Protein AF-A0A8T5U6Z5-F1 (afdb_monomer_lite)

Structure (mmCIF, N/CA/C/O backbone):
data_AF-A0A8T5U6Z5-F1
#
_entry.id   AF-A0A8T5U6Z5-F1
#
loop_
_atom_site.group_PDB
_atom_site.id
_atom_site.type_symbol
_atom_site.label_atom_id
_atom_site.label_alt_id
_atom_site.label_comp_id
_atom_site.label_asym_id
_atom_site.label_entity_id
_atom_site.label_seq_id
_atom_site.pdbx_PDB_ins_code
_atom_site.Cartn_x
_atom_site.Cartn_y
_atom_site.Cartn_z
_atom_site.occupancy
_atom_site.B_iso_or_equiv
_atom_site.auth_seq_id
_atom_site.auth_comp_id
_atom_site.auth_asym_id
_atom_site.auth_atom_id
_atom_site.pdbx_PDB_model_num
ATOM 1 N N . MET A 1 1 ? 4.665 0.078 24.572 1.00 61.31 1 MET A N 1
ATOM 2 C CA . MET A 1 1 ? 3.374 0.265 23.856 1.00 61.31 1 MET A CA 1
ATOM 3 C C . MET A 1 1 ? 3.256 1.626 23.152 1.00 61.31 1 MET A C 1
ATOM 5 O O . MET A 1 1 ? 2.544 1.719 22.162 1.00 61.31 1 MET A O 1
ATOM 9 N N . THR A 1 2 ? 3.955 2.675 23.600 1.00 76.38 2 THR A N 1
ATOM 10 C CA . THR A 1 2 ? 3.945 4.021 22.986 1.00 76.38 2 THR A CA 1
ATOM 11 C C . THR A 1 2 ? 4.601 4.078 21.600 1.00 76.38 2 THR A C 1
ATOM 13 O O . THR A 1 2 ? 4.063 4.733 20.715 1.00 76.38 2 THR A O 1
ATOM 16 N N . LEU A 1 3 ? 5.691 3.331 21.371 1.00 81.69 3 LEU A N 1
ATOM 17 C CA . LEU A 1 3 ? 6.389 3.276 20.073 1.00 81.69 3 LEU A CA 1
ATOM 18 C C . LEU A 1 3 ? 5.518 2.727 18.930 1.00 81.69 3 LEU A C 1
ATOM 20 O O . LEU A 1 3 ? 5.500 3.303 17.848 1.00 81.69 3 LEU A O 1
ATOM 24 N N . LEU A 1 4 ? 4.731 1.677 19.186 1.00 82.00 4 LEU A N 1
ATOM 25 C CA . LEU A 1 4 ? 3.832 1.072 18.191 1.00 82.00 4 LEU A CA 1
ATOM 26 C C . LEU A 1 4 ? 2.651 1.973 17.802 1.00 82.00 4 LEU A C 1
ATOM 28 O O . LEU A 1 4 ? 1.982 1.709 16.813 1.00 82.00 4 LEU A O 1
ATOM 32 N N . LYS A 1 5 ? 2.386 3.049 18.552 1.00 83.88 5 LYS A N 1
ATOM 33 C CA . LYS A 1 5 ? 1.370 4.044 18.178 1.00 83.88 5 LYS A CA 1
ATOM 34 C C . LYS A 1 5 ? 1.916 5.114 17.228 1.00 83.88 5 LYS A C 1
ATOM 36 O O . LYS A 1 5 ? 1.135 5.925 16.731 1.00 83.88 5 LYS A O 1
ATOM 41 N N . ASN A 1 6 ? 3.226 5.141 16.975 1.00 92.75 6 ASN A N 1
ATOM 42 C CA . ASN A 1 6 ? 3.813 6.056 16.007 1.00 92.75 6 ASN A CA 1
ATOM 43 C C . ASN A 1 6 ? 3.493 5.580 14.581 1.00 92.75 6 ASN A C 1
ATOM 45 O O . ASN A 1 6 ? 3.835 4.463 14.197 1.00 92.75 6 ASN A O 1
ATOM 49 N N . LYS A 1 7 ? 2.867 6.454 13.784 1.00 90.88 7 LYS A N 1
ATOM 50 C CA . LYS A 1 7 ? 2.494 6.164 12.394 1.00 90.88 7 LYS A CA 1
ATOM 51 C C . LYS A 1 7 ? 3.690 5.747 11.540 1.00 90.88 7 LYS A C 1
ATOM 53 O O . LYS A 1 7 ? 3.561 4.806 10.772 1.00 90.88 7 LYS A O 1
ATOM 58 N N . VAL A 1 8 ? 4.841 6.403 11.693 1.00 91.88 8 VAL A N 1
ATOM 59 C CA . VAL A 1 8 ? 6.041 6.107 10.889 1.00 91.88 8 VAL A CA 1
ATOM 60 C C . VAL A 1 8 ? 6.557 4.700 11.180 1.00 91.88 8 VAL A C 1
ATOM 62 O O . VAL A 1 8 ? 6.867 3.952 10.261 1.00 91.88 8 VAL A O 1
ATOM 65 N N . VAL A 1 9 ? 6.577 4.309 12.456 1.00 94.31 9 VAL A N 1
ATOM 66 C CA . VAL A 1 9 ? 6.995 2.961 12.866 1.00 94.31 9 VAL A CA 1
ATOM 67 C C . VAL A 1 9 ? 6.053 1.906 12.288 1.00 94.31 9 VAL A C 1
ATOM 69 O O . VAL A 1 9 ? 6.519 0.886 11.791 1.00 94.31 9 VAL A O 1
ATOM 72 N N . LEU A 1 10 ? 4.740 2.156 12.296 1.00 94.56 10 LEU A N 1
ATOM 73 C CA . LEU A 1 10 ? 3.773 1.238 11.688 1.00 94.56 10 LEU A CA 1
ATOM 74 C C . LEU A 1 10 ? 3.958 1.107 10.187 1.00 94.56 10 LEU A C 1
ATOM 76 O O . LEU A 1 10 ? 3.925 -0.010 9.691 1.00 94.56 10 LEU A O 1
ATOM 80 N N . ILE A 1 11 ? 4.189 2.219 9.491 1.00 94.12 11 ILE A N 1
ATOM 81 C CA . ILE A 1 11 ? 4.493 2.207 8.062 1.00 94.12 11 ILE A CA 1
ATOM 82 C C . ILE A 1 11 ? 5.707 1.299 7.816 1.00 94.12 11 ILE A C 1
ATOM 84 O O . ILE A 1 11 ? 5.596 0.340 7.061 1.00 94.12 11 ILE A O 1
ATOM 88 N N . ILE A 1 12 ? 6.821 1.509 8.528 1.00 95.12 12 ILE A N 1
ATOM 89 C CA . ILE A 1 12 ? 8.035 0.678 8.403 1.00 95.12 12 ILE A CA 1
ATOM 90 C C . ILE A 1 12 ? 7.735 -0.806 8.661 1.00 95.12 12 ILE A C 1
ATOM 92 O O . ILE A 1 12 ? 8.180 -1.664 7.905 1.00 95.12 12 ILE A O 1
ATOM 96 N N . ILE A 1 13 ? 6.953 -1.127 9.695 1.00 95.94 13 ILE A N 1
ATOM 97 C CA . ILE A 1 13 ? 6.554 -2.512 9.986 1.00 95.94 13 ILE A CA 1
ATOM 98 C C . ILE A 1 13 ? 5.726 -3.098 8.836 1.00 95.94 13 ILE A C 1
ATOM 100 O O . ILE A 1 13 ? 5.979 -4.225 8.423 1.00 95.94 13 ILE A O 1
ATOM 104 N N . GLN A 1 14 ? 4.761 -2.348 8.299 1.00 95.69 14 GLN A N 1
ATOM 105 C CA . GLN A 1 14 ? 3.946 -2.787 7.164 1.00 95.69 14 GLN A CA 1
ATOM 106 C C . GLN A 1 14 ? 4.811 -3.079 5.931 1.00 95.69 14 GLN A C 1
ATOM 108 O O . GLN A 1 14 ? 4.627 -4.117 5.301 1.00 95.69 14 GLN A O 1
ATOM 113 N N . PHE A 1 15 ? 5.794 -2.223 5.642 1.00 95.00 15 PHE A N 1
ATOM 114 C CA . PHE A 1 15 ? 6.785 -2.453 4.589 1.00 95.00 15 PHE A CA 1
ATOM 115 C C . PHE A 1 15 ? 7.585 -3.736 4.807 1.00 95.00 15 PHE A C 1
ATOM 117 O O . PHE A 1 15 ? 7.689 -4.546 3.895 1.00 95.00 15 PHE A O 1
ATOM 124 N N . LEU A 1 16 ? 8.111 -3.953 6.015 1.00 96.25 16 LEU A N 1
ATOM 125 C CA . LEU A 1 16 ? 8.900 -5.149 6.323 1.00 96.25 16 LEU A CA 1
ATOM 126 C C . LEU A 1 16 ? 8.087 -6.436 6.147 1.00 96.25 16 LEU A C 1
ATOM 128 O O . LEU A 1 16 ? 8.595 -7.406 5.590 1.00 96.25 16 LEU A O 1
ATOM 132 N N . ILE A 1 17 ? 6.823 -6.442 6.584 1.00 96.38 17 ILE A N 1
ATOM 133 C CA . ILE A 1 17 ? 5.919 -7.584 6.388 1.00 96.38 17 ILE A CA 1
ATOM 134 C C . ILE A 1 17 ? 5.658 -7.801 4.894 1.00 96.38 17 ILE A C 1
ATOM 136 O O . ILE A 1 17 ? 5.723 -8.937 4.434 1.00 96.38 17 ILE A O 1
ATOM 140 N N . LEU A 1 18 ? 5.405 -6.735 4.131 1.00 95.38 18 LEU A N 1
ATOM 141 C CA . LEU A 1 18 ? 5.195 -6.817 2.684 1.00 95.38 18 LEU A CA 1
ATOM 142 C C . LEU A 1 18 ? 6.408 -7.427 1.972 1.00 95.38 18 LEU A C 1
ATOM 144 O O . LEU A 1 18 ? 6.255 -8.383 1.216 1.00 95.38 18 LEU A O 1
ATOM 148 N N . SER A 1 19 ? 7.609 -6.919 2.259 1.00 95.31 19 SER A N 1
ATOM 149 C CA . SER A 1 19 ? 8.865 -7.434 1.706 1.00 95.31 19 SER A CA 1
ATOM 150 C C . SER A 1 19 ? 9.088 -8.900 2.068 1.00 95.31 19 SER A C 1
ATOM 152 O O . SER A 1 19 ? 9.470 -9.690 1.208 1.00 95.31 19 SER A O 1
ATOM 154 N N . LEU A 1 20 ? 8.817 -9.280 3.322 1.00 96.94 20 LEU A N 1
ATOM 155 C CA . LEU A 1 20 ? 8.951 -10.662 3.780 1.00 96.94 20 LEU A CA 1
ATOM 156 C C . LEU A 1 20 ? 7.982 -11.597 3.048 1.00 96.94 20 LEU A C 1
ATOM 158 O O . LEU A 1 20 ? 8.380 -12.694 2.672 1.00 96.94 20 LEU A O 1
ATOM 162 N N . MET A 1 21 ? 6.735 -11.171 2.834 1.00 95.88 21 MET A N 1
ATOM 163 C CA . MET A 1 21 ? 5.737 -11.964 2.112 1.00 95.88 21 MET A CA 1
ATOM 164 C C . MET A 1 21 ? 6.121 -12.128 0.639 1.00 95.88 21 MET A C 1
ATOM 166 O O . MET A 1 21 ? 6.152 -13.245 0.139 1.00 95.88 21 MET A O 1
ATOM 170 N N . ILE A 1 22 ? 6.480 -11.044 -0.050 1.00 94.69 22 ILE A N 1
ATOM 171 C CA . ILE A 1 22 ? 6.888 -11.111 -1.463 1.00 94.69 22 ILE A CA 1
ATOM 172 C C . ILE A 1 22 ? 8.094 -12.040 -1.634 1.00 94.69 22 ILE A C 1
ATOM 174 O O . ILE A 1 22 ? 8.077 -12.915 -2.497 1.00 94.69 22 ILE A O 1
ATOM 178 N N . TYR A 1 23 ? 9.098 -11.907 -0.763 1.00 95.31 23 TYR A N 1
ATOM 179 C CA . TYR A 1 23 ? 10.269 -12.781 -0.767 1.00 95.31 23 TYR A CA 1
ATOM 180 C C . TYR A 1 23 ? 9.912 -14.238 -0.436 1.00 95.31 23 TYR A C 1
ATOM 182 O O . TYR A 1 23 ? 10.310 -15.150 -1.151 1.00 95.31 23 TYR A O 1
ATOM 190 N N . GLY A 1 24 ? 9.136 -14.475 0.625 1.00 95.88 24 GLY A N 1
ATOM 191 C CA . GLY A 1 24 ? 8.820 -15.820 1.113 1.00 95.88 24 GLY A CA 1
ATOM 192 C C . GLY A 1 24 ? 7.972 -16.655 0.153 1.00 95.88 24 GLY A C 1
ATOM 193 O O . GLY A 1 24 ? 8.098 -17.876 0.136 1.00 95.88 24 GLY A O 1
ATOM 194 N N . PHE A 1 25 ? 7.142 -16.008 -0.664 1.00 95.06 25 PHE A N 1
ATOM 195 C CA . PHE A 1 25 ? 6.327 -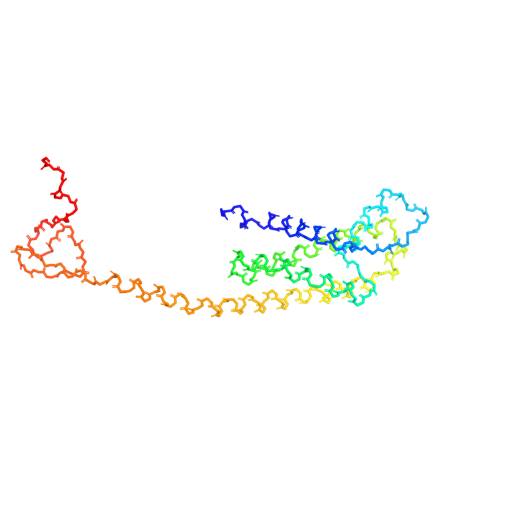16.666 -1.688 1.00 95.06 25 PHE A CA 1
ATOM 196 C C . PHE A 1 25 ? 6.956 -16.620 -3.087 1.00 95.06 25 PHE A C 1
ATOM 198 O O . PHE A 1 25 ? 6.327 -17.069 -4.041 1.00 95.06 25 PHE A O 1
ATOM 205 N N . ASN A 1 26 ? 8.189 -16.110 -3.217 1.00 92.81 26 ASN A N 1
ATOM 206 C CA . ASN A 1 26 ? 8.895 -15.941 -4.491 1.00 92.81 26 ASN A CA 1
ATOM 207 C C . ASN A 1 26 ? 8.063 -15.200 -5.548 1.00 92.81 26 ASN A C 1
ATOM 209 O O . ASN A 1 26 ? 8.103 -15.534 -6.732 1.00 92.81 26 ASN A O 1
ATOM 213 N N . HIS A 1 27 ? 7.292 -14.199 -5.126 1.00 91.69 27 HIS A N 1
ATOM 214 C CA . HIS A 1 27 ? 6.540 -13.385 -6.065 1.00 91.69 27 HIS A CA 1
ATOM 215 C C . HIS A 1 27 ? 7.496 -12.437 -6.789 1.00 91.69 27 HIS A C 1
ATOM 217 O O . HIS A 1 27 ? 8.197 -11.639 -6.162 1.00 91.69 27 HIS A O 1
ATOM 223 N N . SER A 1 28 ? 7.521 -12.524 -8.114 1.00 91.31 28 SER A N 1
ATOM 224 C CA . SER A 1 28 ? 8.311 -11.637 -8.955 1.00 91.31 28 SER A CA 1
ATOM 225 C C . SER A 1 28 ? 7.544 -11.304 -10.219 1.00 91.31 28 SER A C 1
ATOM 227 O O . SER A 1 28 ? 7.120 -12.207 -10.937 1.00 91.31 28 SER A O 1
ATOM 229 N N . TYR A 1 29 ? 7.443 -10.020 -10.512 1.00 90.38 29 TYR A N 1
ATOM 230 C CA . TYR A 1 29 ? 7.063 -9.516 -11.819 1.00 90.38 29 TYR A CA 1
ATOM 231 C C . TYR A 1 29 ? 8.336 -9.263 -12.639 1.00 90.38 29 TYR A C 1
ATOM 233 O O . TYR A 1 29 ? 9.405 -9.101 -12.057 1.00 90.38 29 TYR A O 1
ATOM 241 N N . GLN A 1 30 ? 8.273 -9.219 -13.967 1.00 91.25 30 GLN A N 1
ATOM 242 C CA . GLN A 1 30 ? 9.436 -8.900 -14.808 1.00 91.25 30 GLN A CA 1
ATOM 243 C C . GLN A 1 30 ? 9.090 -7.744 -15.746 1.00 91.25 30 GLN A C 1
ATOM 245 O O . GLN A 1 30 ? 8.223 -7.873 -16.608 1.00 91.25 30 GLN A O 1
ATOM 250 N N . ILE A 1 31 ? 9.769 -6.608 -15.584 1.00 90.88 31 ILE A N 1
ATOM 251 C CA . ILE A 1 31 ? 9.651 -5.472 -16.502 1.00 90.88 31 ILE A CA 1
ATOM 252 C C . ILE A 1 31 ? 10.656 -5.654 -17.635 1.00 90.88 31 ILE A C 1
ATOM 254 O O . ILE A 1 31 ? 11.838 -5.907 -17.411 1.00 90.88 31 ILE A O 1
ATOM 258 N N . THR A 1 32 ? 10.192 -5.470 -18.869 1.00 92.50 32 THR A N 1
ATOM 259 C CA . THR A 1 32 ? 11.090 -5.351 -20.021 1.00 92.50 32 THR A CA 1
ATOM 260 C C . THR A 1 32 ? 11.534 -3.896 -20.143 1.00 92.50 32 THR A C 1
ATOM 262 O O . THR A 1 32 ? 10.749 -3.043 -20.548 1.00 92.50 32 THR A O 1
ATOM 265 N N . PHE A 1 33 ? 12.773 -3.609 -19.744 1.00 92.69 33 PHE A N 1
ATOM 266 C CA . PHE A 1 33 ? 13.346 -2.261 -19.771 1.00 92.69 33 PHE A CA 1
ATOM 267 C C . PHE A 1 33 ? 13.905 -1.885 -21.144 1.00 92.69 33 PHE A C 1
ATOM 269 O O . PHE A 1 33 ? 14.309 -2.750 -21.928 1.00 92.69 33 PHE A O 1
ATOM 276 N N . SER A 1 34 ? 14.004 -0.581 -21.404 1.00 89.69 34 SER A N 1
ATOM 277 C CA . SER A 1 34 ? 14.764 -0.069 -22.542 1.00 89.69 34 SER A CA 1
ATOM 278 C C . SER A 1 34 ? 16.266 -0.348 -22.390 1.00 89.69 34 SER A C 1
ATOM 280 O O . SER A 1 34 ? 16.826 -0.321 -21.292 1.00 89.69 34 SER A O 1
ATOM 282 N N . ILE A 1 35 ? 16.952 -0.543 -23.523 1.00 88.31 35 ILE A N 1
ATOM 283 C CA . ILE A 1 35 ? 18.413 -0.744 -23.598 1.00 88.31 35 ILE A CA 1
ATOM 284 C C . ILE A 1 35 ? 19.171 0.467 -23.024 1.00 88.31 35 ILE A C 1
ATOM 286 O O . ILE A 1 35 ? 20.314 0.349 -22.590 1.00 88.31 35 ILE A O 1
ATOM 290 N N . THR A 1 36 ? 18.540 1.642 -23.013 1.00 92.06 36 THR A N 1
ATOM 291 C CA . THR A 1 36 ? 19.137 2.888 -22.521 1.00 92.06 36 THR A CA 1
ATOM 292 C C . THR A 1 36 ? 19.144 3.011 -20.999 1.00 92.06 36 THR A C 1
ATOM 294 O O . THR A 1 36 ? 19.854 3.867 -20.476 1.00 92.06 36 THR A O 1
ATOM 297 N N . THR A 1 37 ? 18.365 2.196 -20.285 1.00 92.50 37 THR A N 1
ATOM 298 C CA . THR A 1 37 ? 18.186 2.310 -18.832 1.00 92.50 37 THR A CA 1
ATOM 299 C C . THR A 1 37 ? 19.359 1.635 -18.101 1.00 92.50 37 THR A C 1
ATOM 301 O O . THR A 1 37 ? 19.567 0.436 -18.292 1.00 92.50 37 THR A O 1
ATOM 304 N N . PRO A 1 38 ? 20.132 2.343 -17.253 1.00 95.62 38 PRO A N 1
ATOM 305 C CA . PRO A 1 38 ? 21.217 1.762 -16.457 1.00 95.62 38 PRO A CA 1
ATOM 306 C C . PRO A 1 38 ? 20.765 0.595 -15.573 1.00 95.62 38 PRO A C 1
ATOM 308 O O . PRO A 1 38 ? 19.680 0.625 -14.989 1.00 95.62 38 PRO A O 1
ATOM 311 N N . ILE A 1 39 ? 21.631 -0.407 -15.412 1.00 94.81 39 ILE A N 1
ATOM 312 C CA . ILE A 1 39 ? 21.336 -1.651 -14.680 1.00 94.81 39 ILE A CA 1
ATOM 313 C C . ILE A 1 39 ? 20.930 -1.366 -13.228 1.00 94.81 39 ILE A C 1
ATOM 315 O O . ILE A 1 39 ? 20.004 -1.982 -12.704 1.00 94.81 39 ILE A O 1
ATOM 319 N N . GLU A 1 40 ? 21.574 -0.403 -12.575 1.00 94.56 40 GLU A N 1
ATOM 320 C CA . GLU A 1 40 ? 21.277 -0.029 -11.192 1.00 94.56 40 GLU A CA 1
ATOM 321 C C . GLU A 1 40 ? 19.842 0.492 -11.051 1.00 94.56 40 GLU A C 1
ATOM 323 O O . GLU A 1 40 ? 19.147 0.168 -10.087 1.00 94.56 40 GLU A O 1
ATOM 328 N N . GLN A 1 41 ? 19.377 1.266 -12.034 1.00 94.38 41 GLN A N 1
ATOM 329 C CA . GLN A 1 41 ? 18.013 1.787 -12.063 1.00 94.38 41 GLN A CA 1
ATOM 330 C C . GLN A 1 41 ? 17.007 0.675 -12.354 1.00 94.38 41 GLN A C 1
ATOM 332 O O . GLN A 1 41 ? 15.980 0.607 -11.679 1.00 94.38 41 GLN A O 1
ATOM 337 N N . GLN A 1 42 ? 17.326 -0.230 -13.285 1.00 94.62 42 GLN A N 1
ATOM 338 C CA . GLN A 1 42 ? 16.493 -1.400 -13.572 1.00 94.62 42 GLN A CA 1
ATOM 339 C C . GLN A 1 42 ? 16.269 -2.238 -12.310 1.00 94.62 42 GLN A C 1
ATOM 341 O O . GLN A 1 42 ? 15.131 -2.579 -12.005 1.00 94.62 42 GLN A O 1
ATOM 346 N N . ILE A 1 43 ? 17.317 -2.499 -11.520 1.00 93.94 43 ILE A N 1
ATOM 347 C CA . ILE A 1 43 ? 17.212 -3.259 -10.262 1.00 93.94 43 ILE A CA 1
ATOM 348 C C . ILE A 1 43 ? 16.261 -2.571 -9.276 1.00 93.94 43 ILE A C 1
ATOM 350 O O . ILE A 1 43 ? 15.401 -3.230 -8.691 1.00 93.94 43 ILE A O 1
ATOM 354 N N . ILE A 1 44 ? 16.386 -1.252 -9.092 1.00 93.88 44 ILE A N 1
ATOM 355 C CA . ILE A 1 44 ? 15.528 -0.494 -8.167 1.00 93.88 44 ILE A CA 1
ATOM 356 C C . ILE A 1 44 ? 14.071 -0.526 -8.634 1.00 93.88 44 ILE A C 1
ATOM 358 O O . ILE A 1 44 ? 13.174 -0.805 -7.836 1.00 93.88 44 ILE A O 1
ATOM 362 N N . ILE A 1 45 ? 13.826 -0.259 -9.918 1.00 94.25 45 ILE A N 1
ATOM 363 C CA . ILE A 1 45 ? 12.474 -0.245 -10.483 1.00 94.25 45 ILE A CA 1
ATOM 364 C C . ILE A 1 45 ? 11.864 -1.640 -10.411 1.00 94.25 45 ILE A C 1
ATOM 366 O O . ILE A 1 45 ? 10.719 -1.774 -9.998 1.00 94.25 45 ILE A O 1
ATOM 370 N N . GLN A 1 46 ? 12.632 -2.677 -10.736 1.00 94.69 46 GLN A N 1
ATOM 371 C CA . GLN A 1 46 ? 12.194 -4.064 -10.664 1.00 94.69 46 GLN A CA 1
ATOM 372 C C . GLN A 1 46 ? 11.853 -4.482 -9.230 1.00 94.69 46 GLN A C 1
ATOM 374 O O . GLN A 1 46 ? 10.853 -5.162 -8.995 1.00 94.69 46 GLN A O 1
ATOM 379 N N . TYR A 1 47 ? 12.648 -4.042 -8.254 1.00 93.56 47 TYR A N 1
ATOM 380 C CA . TYR A 1 47 ? 12.348 -4.270 -6.846 1.00 93.56 47 TYR A CA 1
ATOM 381 C C . TYR A 1 47 ? 11.034 -3.595 -6.446 1.00 93.56 47 TYR A C 1
ATOM 383 O O . TYR A 1 47 ? 10.185 -4.246 -5.847 1.00 93.56 47 TYR A O 1
ATOM 391 N N . LEU A 1 48 ? 10.835 -2.325 -6.819 1.00 93.88 48 LEU A N 1
ATOM 392 C CA . LEU A 1 48 ? 9.595 -1.580 -6.564 1.00 93.88 48 LEU A CA 1
ATOM 393 C C . LEU A 1 48 ? 8.381 -2.187 -7.285 1.00 93.88 48 LEU A C 1
ATOM 395 O O . LEU A 1 48 ? 7.291 -2.232 -6.717 1.00 93.88 48 LEU A O 1
ATOM 399 N N . ALA A 1 49 ? 8.573 -2.691 -8.501 1.00 93.50 49 ALA A N 1
ATOM 400 C CA . ALA A 1 49 ? 7.531 -3.296 -9.316 1.00 93.50 49 ALA A CA 1
ATOM 401 C C . ALA A 1 49 ? 6.901 -4.513 -8.639 1.00 93.50 49 ALA A C 1
ATOM 403 O O . ALA A 1 49 ? 5.682 -4.631 -8.636 1.00 93.50 49 ALA A O 1
ATOM 404 N N . ASN A 1 50 ? 7.699 -5.353 -7.974 1.00 92.94 50 ASN A N 1
ATOM 405 C CA . ASN A 1 50 ? 7.200 -6.534 -7.258 1.00 92.94 50 ASN A CA 1
ATOM 406 C C . ASN A 1 50 ? 6.224 -6.198 -6.114 1.00 92.94 50 ASN A C 1
ATOM 408 O O . ASN A 1 50 ? 5.508 -7.074 -5.638 1.00 92.94 50 ASN A O 1
ATOM 412 N N . TYR A 1 51 ? 6.194 -4.945 -5.647 1.00 92.06 51 TYR A N 1
ATOM 413 C CA . TYR A 1 51 ? 5.255 -4.485 -4.619 1.00 92.06 51 TYR A CA 1
ATOM 414 C C . TYR A 1 51 ? 3.921 -3.986 -5.177 1.00 92.06 51 TYR A C 1
ATOM 416 O O . TYR A 1 51 ? 2.962 -3.832 -4.414 1.00 92.06 51 TYR A O 1
ATOM 424 N N . VAL A 1 52 ? 3.881 -3.646 -6.467 1.00 91.44 52 VAL A N 1
ATOM 425 C CA . VAL A 1 52 ? 2.816 -2.822 -7.057 1.00 91.44 52 VAL A CA 1
ATOM 426 C C . VAL A 1 52 ? 2.173 -3.487 -8.271 1.00 91.44 52 VAL A C 1
ATOM 428 O O . VAL A 1 52 ? 0.959 -3.381 -8.441 1.00 91.44 52 VAL A O 1
ATOM 431 N N . ILE A 1 53 ? 2.962 -4.151 -9.111 1.00 90.44 53 ILE A N 1
ATOM 432 C CA . ILE A 1 53 ? 2.521 -4.700 -10.392 1.00 90.44 53 ILE A CA 1
ATOM 433 C C . ILE A 1 53 ? 2.182 -6.178 -10.249 1.00 90.44 53 ILE A C 1
ATOM 435 O O . ILE A 1 53 ? 2.865 -6.929 -9.562 1.00 90.44 53 ILE A O 1
ATOM 439 N N . PHE A 1 54 ? 1.135 -6.572 -10.959 1.00 89.81 54 PHE A N 1
ATOM 440 C CA . PHE A 1 54 ? 0.728 -7.942 -11.217 1.00 89.81 54 PHE A CA 1
ATOM 441 C C . PHE A 1 54 ? 0.104 -7.972 -12.618 1.00 89.81 54 PHE A C 1
ATOM 443 O O . PHE A 1 54 ? -0.581 -7.024 -13.016 1.00 89.81 54 PHE A O 1
ATOM 450 N N . ASP A 1 55 ? 0.372 -9.026 -13.376 1.00 82.81 55 ASP A N 1
ATOM 451 C CA . ASP A 1 55 ? -0.097 -9.248 -14.748 1.00 82.81 55 ASP A CA 1
ATOM 452 C C . ASP A 1 55 ? -1.182 -10.317 -14.851 1.00 82.81 55 ASP A C 1
ATOM 454 O O . ASP A 1 55 ? -1.977 -10.294 -15.792 1.00 82.81 55 ASP A O 1
ATOM 458 N N . ASP A 1 56 ? -1.256 -11.217 -13.876 1.00 88.38 56 ASP A N 1
ATOM 459 C CA . ASP A 1 56 ? -2.225 -12.298 -13.829 1.00 88.38 56 ASP A CA 1
ATOM 460 C C . ASP A 1 56 ? -3.195 -12.192 -12.638 1.00 88.38 56 ASP A C 1
ATOM 462 O O . ASP A 1 56 ? -3.071 -11.378 -11.714 1.00 88.38 56 ASP A O 1
ATOM 466 N N . ILE A 1 57 ? -4.238 -13.023 -12.697 1.00 89.31 57 ILE A N 1
ATOM 467 C CA . ILE A 1 57 ? -5.270 -13.095 -11.657 1.00 89.31 57 ILE A CA 1
ATOM 468 C C . ILE A 1 57 ? -4.660 -13.586 -10.339 1.00 89.31 57 ILE A C 1
ATOM 470 O O . ILE A 1 57 ? -5.040 -13.098 -9.273 1.00 89.31 57 ILE A O 1
ATOM 474 N N . ASP A 1 58 ? -3.702 -14.510 -10.405 1.00 91.06 58 ASP A N 1
ATOM 475 C CA . ASP A 1 58 ? -3.058 -15.089 -9.228 1.00 91.06 58 ASP A CA 1
ATOM 476 C C . ASP A 1 58 ? -2.216 -14.045 -8.485 1.00 91.06 58 ASP A C 1
ATOM 478 O O . ASP A 1 58 ? -2.354 -13.895 -7.269 1.00 91.06 58 ASP A O 1
ATOM 482 N N . GLY A 1 59 ? -1.428 -13.245 -9.203 1.00 91.44 59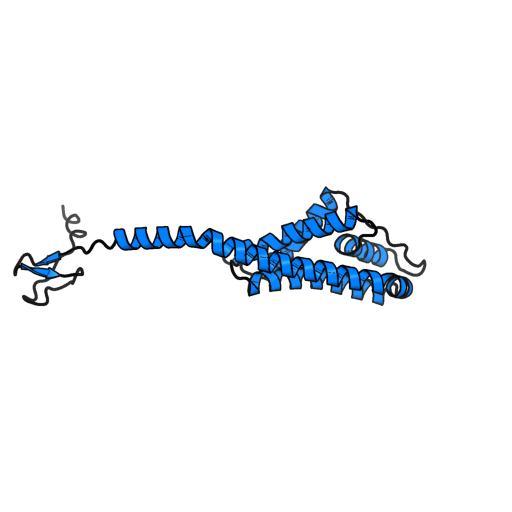 GLY A N 1
ATOM 483 C CA . GLY A 1 59 ? -0.681 -12.106 -8.681 1.00 91.44 59 GLY A CA 1
ATOM 484 C C . GLY A 1 59 ? -1.594 -11.031 -8.102 1.00 91.44 59 GLY A C 1
ATOM 485 O O . GLY A 1 59 ? -1.340 -10.541 -6.999 1.00 91.44 59 GLY A O 1
ATOM 486 N N . MET A 1 60 ? -2.709 -10.718 -8.772 1.00 90.12 60 MET A N 1
ATOM 487 C CA . MET A 1 60 ? -3.716 -9.789 -8.245 1.00 90.12 60 MET A CA 1
ATOM 488 C C . MET A 1 60 ? -4.288 -10.276 -6.907 1.00 90.12 60 MET A C 1
ATOM 490 O O . MET A 1 60 ? -4.368 -9.505 -5.945 1.00 90.12 60 MET A O 1
ATOM 494 N N . ILE A 1 61 ? -4.687 -11.550 -6.830 1.00 92.31 61 ILE A N 1
ATOM 495 C CA . ILE A 1 61 ? -5.218 -12.159 -5.604 1.00 92.31 61 ILE A CA 1
ATOM 496 C C . ILE A 1 61 ? -4.144 -12.160 -4.518 1.00 92.31 61 ILE A C 1
ATOM 498 O O . ILE A 1 61 ? -4.423 -11.770 -3.385 1.00 92.31 61 ILE A O 1
ATOM 502 N N . PHE A 1 62 ? -2.919 -12.554 -4.853 1.00 94.31 62 PHE A N 1
ATOM 503 C CA . PHE A 1 62 ? -1.802 -12.629 -3.920 1.00 94.31 62 PHE A CA 1
ATOM 504 C C . PHE A 1 62 ? -1.472 -11.265 -3.301 1.00 94.31 62 PHE A C 1
ATOM 506 O O . PHE A 1 62 ? -1.508 -11.114 -2.076 1.00 94.31 62 PHE A O 1
ATOM 513 N N . ILE A 1 63 ? -1.232 -10.247 -4.132 1.00 93.50 63 ILE A N 1
ATOM 514 C CA . ILE A 1 63 ? -0.954 -8.879 -3.678 1.00 93.50 63 ILE A CA 1
ATOM 515 C C . ILE A 1 63 ? -2.151 -8.319 -2.902 1.00 93.50 63 ILE A C 1
ATOM 517 O O . ILE A 1 63 ? -1.973 -7.732 -1.831 1.00 93.50 63 ILE A O 1
ATOM 521 N N . GLY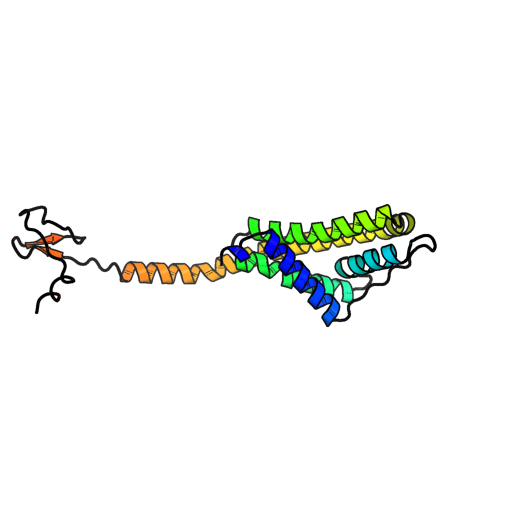 A 1 64 ? -3.377 -8.554 -3.378 1.00 92.69 64 GLY A N 1
ATOM 522 C CA . GLY A 1 64 ? -4.604 -8.163 -2.684 1.00 92.69 64 GLY A CA 1
ATOM 523 C C . GLY A 1 64 ? -4.711 -8.754 -1.276 1.00 92.69 64 GLY A C 1
ATOM 524 O O . GLY A 1 64 ? -4.967 -8.025 -0.315 1.00 92.69 64 GLY A O 1
ATOM 525 N N . LEU A 1 65 ? -4.460 -10.056 -1.126 1.00 94.25 65 LEU A N 1
ATOM 526 C CA . LEU A 1 65 ? -4.487 -10.749 0.165 1.00 94.25 65 LEU A CA 1
ATOM 527 C C . LEU A 1 65 ? -3.404 -10.239 1.113 1.00 94.25 65 LEU A C 1
ATOM 529 O O . LEU A 1 65 ? -3.692 -10.010 2.291 1.00 94.25 65 LEU A O 1
ATOM 533 N N . ILE A 1 66 ? -2.184 -10.003 0.623 1.00 95.50 66 ILE A N 1
ATOM 534 C CA . ILE A 1 66 ? -1.122 -9.429 1.456 1.00 95.50 66 ILE A CA 1
ATOM 535 C C . ILE A 1 66 ? -1.525 -8.041 1.953 1.00 95.50 66 ILE A C 1
ATOM 537 O O . ILE A 1 66 ? -1.409 -7.763 3.148 1.00 95.50 66 ILE A O 1
ATOM 541 N N . TRP A 1 67 ? -2.048 -7.180 1.077 1.00 94.50 67 TRP A N 1
ATOM 542 C CA . TRP A 1 67 ? -2.509 -5.853 1.480 1.00 94.50 67 TRP A CA 1
ATOM 543 C C . TRP A 1 67 ? -3.633 -5.915 2.508 1.00 94.50 67 TRP A C 1
ATOM 545 O O . TRP A 1 67 ? -3.616 -5.139 3.465 1.00 94.50 67 TRP A O 1
ATOM 555 N N . ILE A 1 68 ? -4.561 -6.867 2.383 1.00 93.00 68 ILE A N 1
ATOM 556 C CA . ILE A 1 68 ? -5.585 -7.113 3.403 1.00 93.00 68 ILE A CA 1
ATOM 557 C C . ILE A 1 68 ? -4.928 -7.472 4.738 1.00 93.00 68 ILE A C 1
ATOM 559 O O . ILE A 1 68 ? -5.228 -6.819 5.737 1.00 93.00 68 ILE A O 1
ATOM 563 N N . ILE A 1 69 ? -3.999 -8.432 4.769 1.00 94.56 69 ILE A N 1
ATOM 564 C CA . ILE A 1 69 ? -3.296 -8.858 5.993 1.00 94.56 69 ILE A CA 1
ATOM 565 C C . ILE A 1 69 ? -2.560 -7.681 6.643 1.00 94.56 69 ILE A C 1
ATOM 567 O O . ILE A 1 69 ? -2.702 -7.430 7.840 1.00 94.56 69 ILE A O 1
ATOM 571 N N . ILE A 1 70 ? -1.811 -6.915 5.854 1.00 95.19 70 ILE A N 1
ATOM 572 C CA . ILE A 1 70 ? -1.046 -5.752 6.319 1.00 95.19 70 ILE A CA 1
ATOM 573 C C . ILE A 1 70 ? -1.971 -4.645 6.832 1.00 95.19 70 ILE A C 1
ATOM 575 O O . ILE A 1 70 ? -1.640 -3.957 7.806 1.00 95.19 70 ILE A O 1
ATOM 579 N N . SER A 1 71 ? -3.145 -4.483 6.216 1.00 94.19 71 SER A N 1
ATOM 580 C CA . SER A 1 71 ? -4.134 -3.482 6.617 1.00 94.19 71 SER A CA 1
ATOM 581 C C . SER A 1 71 ? -4.732 -3.749 8.002 1.00 94.19 71 SER A C 1
ATOM 583 O O . SER A 1 71 ? -5.164 -2.806 8.672 1.00 94.19 71 SER A O 1
ATOM 585 N N . LEU A 1 72 ? -4.702 -5.003 8.475 1.00 93.94 72 LEU A N 1
ATOM 586 C CA . LEU A 1 72 ? -5.175 -5.384 9.811 1.00 93.94 72 LEU A CA 1
ATOM 587 C C . LEU A 1 72 ? -4.366 -4.715 10.919 1.00 93.94 72 LEU A C 1
ATOM 589 O O . LEU A 1 72 ? -4.899 -4.426 11.990 1.00 93.94 72 LEU A O 1
ATOM 593 N N . LEU A 1 73 ? -3.084 -4.449 10.677 1.00 94.44 73 LEU A N 1
ATOM 594 C CA . LEU A 1 73 ? -2.162 -4.023 11.721 1.00 94.44 73 LEU A CA 1
ATOM 595 C C . LEU A 1 73 ? -2.545 -2.643 12.308 1.00 94.44 73 LEU A C 1
ATOM 597 O O . LEU A 1 73 ? -2.770 -2.568 13.520 1.00 94.44 73 LEU A O 1
ATOM 601 N N . PRO A 1 74 ? -2.762 -1.568 11.520 1.00 93.50 74 PRO A N 1
ATOM 602 C CA . PRO A 1 74 ? -3.275 -0.304 12.060 1.00 93.50 74 PRO A CA 1
ATOM 603 C C . PRO A 1 74 ? -4.686 -0.398 12.646 1.00 93.50 74 PRO A C 1
ATOM 605 O O . PRO A 1 74 ? -4.990 0.318 13.602 1.00 93.50 74 PRO A O 1
ATOM 608 N N . ILE A 1 75 ? -5.538 -1.281 12.115 1.00 93.19 75 ILE A N 1
ATOM 609 C CA . ILE A 1 75 ? -6.901 -1.498 12.625 1.00 93.19 75 ILE A CA 1
ATOM 610 C C . ILE A 1 75 ? -6.848 -2.021 14.065 1.00 93.19 75 ILE A C 1
ATOM 612 O O . ILE A 1 75 ? -7.482 -1.452 14.958 1.00 93.19 75 ILE A O 1
ATOM 616 N N . LEU A 1 76 ? -6.041 -3.058 14.302 1.00 92.19 76 LEU A N 1
ATOM 617 C CA . LEU A 1 76 ? -5.874 -3.689 15.612 1.00 92.19 76 LEU A CA 1
ATOM 618 C C . LEU A 1 76 ? -5.130 -2.796 16.612 1.00 92.19 76 LEU A C 1
ATOM 620 O O . LEU A 1 76 ? -5.351 -2.907 17.813 1.00 92.19 76 LEU A O 1
ATOM 624 N N . ILE A 1 77 ? -4.249 -1.911 16.143 1.00 91.62 77 ILE A N 1
ATOM 625 C CA . ILE A 1 77 ? -3.436 -1.062 17.025 1.00 91.62 77 ILE A CA 1
ATOM 626 C C . ILE A 1 77 ? -4.176 0.211 17.438 1.00 91.62 77 ILE A C 1
ATOM 628 O O . ILE A 1 77 ? -4.089 0.625 18.599 1.00 91.62 77 ILE A O 1
ATOM 632 N N . PHE A 1 78 ? -4.894 0.856 16.515 1.00 89.44 78 PHE A N 1
ATOM 633 C CA . PHE A 1 78 ? -5.544 2.135 16.798 1.00 89.44 78 PHE A CA 1
ATOM 634 C C . PHE A 1 78 ? -6.965 2.005 17.337 1.00 89.44 78 PHE A C 1
ATOM 636 O O . PHE A 1 78 ? -7.382 2.897 18.076 1.00 89.44 78 PHE A O 1
ATOM 643 N N . PHE A 1 79 ? -7.707 0.950 16.972 1.00 85.19 79 PHE A N 1
ATOM 644 C CA . PHE A 1 79 ? -9.154 0.833 17.233 1.00 85.19 79 PHE A CA 1
ATOM 645 C C . PHE A 1 79 ? -9.961 2.082 16.813 1.00 85.19 79 PHE A C 1
ATOM 647 O O . PHE A 1 79 ? -11.035 2.362 17.343 1.00 85.19 79 PHE A O 1
ATOM 654 N N . ASP A 1 80 ? -9.439 2.846 15.855 1.00 88.25 80 ASP A N 1
ATOM 655 C CA . ASP A 1 80 ? -10.007 4.088 15.346 1.00 88.25 80 ASP A CA 1
ATOM 656 C C . ASP A 1 80 ? -10.035 3.997 13.823 1.00 88.25 80 ASP A C 1
ATOM 658 O O . ASP A 1 80 ? -8.987 3.882 13.183 1.00 88.25 80 ASP A O 1
ATOM 662 N N . ILE A 1 81 ? -11.246 4.051 13.260 1.00 90.94 81 ILE A N 1
ATOM 663 C CA . ILE A 1 81 ? -11.494 3.883 11.823 1.00 90.94 81 ILE A CA 1
ATOM 664 C C . ILE A 1 81 ? -10.647 4.876 11.022 1.00 90.94 81 ILE A C 1
ATOM 666 O O . ILE A 1 81 ? -9.968 4.481 10.077 1.00 90.94 81 ILE A O 1
ATOM 670 N N . LYS A 1 82 ? -10.650 6.156 11.425 1.00 91.94 82 LYS A N 1
ATOM 671 C CA . LYS A 1 82 ? -9.984 7.237 10.692 1.00 91.94 82 LYS A CA 1
ATOM 672 C C . LYS A 1 82 ? -8.478 7.063 10.686 1.00 91.94 82 LYS A C 1
ATOM 674 O O . LYS A 1 82 ? -7.843 7.220 9.647 1.00 91.94 82 LYS A O 1
ATOM 679 N N . LYS A 1 83 ? -7.900 6.723 11.838 1.00 92.31 83 LYS A N 1
ATOM 680 C CA . LYS A 1 83 ? -6.454 6.489 11.944 1.00 92.31 83 LYS A CA 1
ATOM 681 C C . LYS A 1 83 ? -6.031 5.247 11.168 1.00 92.31 83 LYS A C 1
ATOM 683 O O . LYS A 1 83 ? -5.023 5.310 10.474 1.00 92.31 83 LYS A O 1
ATOM 688 N N . ALA A 1 84 ? -6.803 4.164 11.250 1.00 92.94 84 ALA A N 1
ATOM 689 C CA . ALA A 1 84 ? -6.475 2.902 10.601 1.00 92.94 84 ALA A CA 1
ATOM 690 C C . ALA A 1 84 ? -6.457 3.017 9.072 1.00 92.94 84 ALA A C 1
ATOM 692 O O . ALA A 1 84 ? -5.413 2.766 8.467 1.00 92.94 84 ALA A O 1
ATOM 693 N N . TYR A 1 85 ? -7.557 3.465 8.446 1.00 93.31 85 TYR A N 1
ATOM 694 C CA . TYR A 1 85 ? -7.573 3.589 6.984 1.00 93.31 85 TYR A CA 1
ATOM 695 C C . TYR A 1 85 ? -6.571 4.647 6.509 1.00 93.31 85 TYR A C 1
ATOM 697 O O . TYR A 1 85 ? -5.930 4.438 5.489 1.00 93.31 85 TYR A O 1
ATOM 705 N N . SER A 1 86 ? -6.387 5.755 7.245 1.00 94.69 86 SER A N 1
ATOM 706 C CA . SER A 1 86 ? -5.407 6.787 6.878 1.00 94.69 86 SER A CA 1
ATOM 707 C C . SER A 1 86 ? -3.989 6.225 6.843 1.00 94.69 86 SER A C 1
ATOM 709 O O . SER A 1 86 ? -3.276 6.485 5.882 1.00 94.69 86 SER A O 1
ATOM 711 N N . THR A 1 87 ? -3.580 5.450 7.853 1.00 94.94 87 THR A N 1
ATOM 712 C CA . THR A 1 87 ? -2.252 4.823 7.868 1.00 94.94 87 THR A CA 1
ATOM 713 C C . THR A 1 87 ? -2.107 3.801 6.744 1.00 94.94 87 THR A C 1
ATOM 715 O O . THR A 1 87 ? -1.117 3.861 6.024 1.00 94.94 87 THR A O 1
ATOM 718 N N . ASN A 1 88 ? -3.104 2.933 6.533 1.00 95.75 88 ASN A N 1
ATOM 719 C CA . ASN A 1 88 ? -3.086 1.948 5.444 1.00 95.75 88 ASN A CA 1
ATOM 720 C C . ASN A 1 88 ? -2.951 2.613 4.069 1.00 95.75 88 ASN A C 1
ATOM 722 O O . ASN A 1 88 ? -2.111 2.220 3.264 1.00 95.75 88 ASN A O 1
ATOM 726 N N . LEU A 1 89 ? -3.744 3.656 3.830 1.00 95.19 89 LEU A N 1
ATOM 727 C CA . LEU A 1 89 ? -3.750 4.405 2.582 1.00 95.19 89 LEU A CA 1
ATOM 728 C C . LEU A 1 89 ? -2.424 5.149 2.362 1.00 95.19 89 LEU A C 1
ATOM 730 O O . LEU A 1 89 ? -1.917 5.172 1.246 1.00 95.19 89 LEU A O 1
ATOM 734 N N . SER A 1 90 ? -1.838 5.729 3.417 1.00 95.25 90 SER A N 1
ATOM 735 C CA . SER A 1 90 ? -0.524 6.375 3.333 1.00 95.25 90 SER A CA 1
ATOM 736 C C . SER A 1 90 ? 0.578 5.386 2.959 1.00 95.25 90 SER A C 1
ATOM 738 O O . SER A 1 90 ? 1.353 5.689 2.061 1.00 95.25 90 SER A O 1
ATOM 740 N N . THR A 1 91 ? 0.637 4.210 3.591 1.00 94.81 91 THR A N 1
ATOM 741 C CA . THR A 1 91 ? 1.620 3.167 3.244 1.00 94.81 91 THR A CA 1
ATOM 742 C C . THR A 1 91 ? 1.454 2.719 1.795 1.00 94.81 91 THR A C 1
ATOM 744 O O . THR A 1 91 ? 2.426 2.657 1.043 1.00 94.81 91 THR A O 1
ATOM 747 N N . PHE A 1 92 ? 0.208 2.468 1.391 1.00 95.75 92 PHE A N 1
ATOM 748 C CA . PHE A 1 92 ? -0.138 2.053 0.039 1.00 95.75 92 PHE A CA 1
ATOM 749 C C . PHE A 1 92 ? 0.271 3.085 -1.016 1.00 95.75 92 PHE A C 1
ATOM 751 O O . PHE A 1 92 ? 1.014 2.763 -1.946 1.00 95.75 92 PHE A O 1
ATOM 758 N N . PHE A 1 93 ? -0.156 4.341 -0.867 1.00 95.25 93 PHE A N 1
ATOM 759 C CA . PHE A 1 93 ? 0.170 5.377 -1.844 1.00 95.25 93 PHE A CA 1
ATOM 760 C C . PHE A 1 93 ? 1.637 5.766 -1.835 1.00 95.25 93 PHE A C 1
ATOM 762 O O . PHE A 1 93 ? 2.144 6.117 -2.891 1.00 95.25 93 PHE A O 1
ATOM 769 N N . PHE A 1 94 ? 2.329 5.683 -0.698 1.00 94.25 94 PHE A N 1
ATOM 770 C CA . PHE A 1 94 ? 3.764 5.943 -0.659 1.00 94.25 94 PHE A CA 1
ATOM 771 C C . PHE A 1 94 ? 4.506 4.990 -1.605 1.00 94.25 94 PHE A C 1
ATOM 773 O O . PHE A 1 94 ? 5.243 5.454 -2.468 1.00 94.25 94 PHE A O 1
ATOM 780 N N . LEU A 1 95 ? 4.249 3.679 -1.525 1.00 93.44 95 LEU A N 1
ATOM 781 C CA . LEU A 1 95 ? 4.855 2.689 -2.429 1.00 93.44 95 LEU A CA 1
ATOM 782 C C . LEU A 1 95 ? 4.581 2.981 -3.901 1.00 93.44 95 LEU A C 1
ATOM 784 O O . LEU A 1 95 ? 5.510 3.079 -4.701 1.00 93.44 95 LEU A O 1
ATOM 788 N N . ASN A 1 96 ? 3.300 3.146 -4.231 1.00 95.06 96 ASN A N 1
ATOM 789 C CA . ASN A 1 96 ? 2.861 3.381 -5.603 1.00 95.06 96 ASN A CA 1
ATOM 790 C C . ASN A 1 96 ? 3.456 4.685 -6.155 1.00 95.06 96 ASN A C 1
ATOM 792 O O . ASN A 1 96 ? 3.942 4.712 -7.279 1.00 95.06 96 ASN A O 1
ATOM 796 N N . PHE A 1 97 ? 3.483 5.751 -5.349 1.00 95.12 97 PHE A N 1
ATOM 797 C CA . PHE A 1 97 ? 4.055 7.039 -5.731 1.00 95.12 97 PHE A CA 1
ATOM 798 C C . PHE A 1 97 ? 5.538 6.923 -6.081 1.00 95.12 97 PHE A C 1
ATOM 800 O O . PHE A 1 97 ? 5.946 7.381 -7.147 1.00 95.12 97 PHE A O 1
ATOM 807 N N . PHE A 1 98 ? 6.343 6.294 -5.219 1.00 94.81 98 PHE A N 1
ATOM 808 C CA . PHE A 1 98 ? 7.774 6.141 -5.486 1.00 94.81 98 PHE A CA 1
ATOM 809 C C . PHE A 1 98 ? 8.031 5.290 -6.722 1.00 94.81 98 PHE A C 1
ATOM 811 O O . PHE A 1 98 ? 8.872 5.667 -7.534 1.00 94.81 98 PHE A O 1
ATOM 818 N N . PHE A 1 99 ? 7.281 4.201 -6.901 1.00 95.94 99 PHE A N 1
ATOM 819 C CA . PHE A 1 99 ? 7.367 3.384 -8.106 1.00 95.94 99 PHE A CA 1
ATOM 820 C C . PHE A 1 99 ? 7.050 4.197 -9.373 1.00 95.94 99 PHE A C 1
ATOM 822 O O . PHE A 1 99 ? 7.831 4.175 -10.321 1.00 95.94 99 PHE A O 1
ATOM 829 N N . TYR A 1 100 ? 5.970 4.982 -9.372 1.00 95.88 100 TYR A N 1
ATOM 830 C CA . TYR A 1 100 ? 5.563 5.789 -10.530 1.00 95.88 100 TYR A CA 1
ATOM 831 C C . TYR A 1 100 ? 6.560 6.876 -10.876 1.00 95.88 100 TYR A C 1
ATOM 833 O O . TYR A 1 100 ? 6.918 7.025 -12.041 1.00 95.88 100 TYR A O 1
ATOM 841 N N . VAL A 1 101 ? 7.041 7.609 -9.874 1.00 96.06 101 VAL A N 1
ATOM 842 C CA . VAL A 1 101 ? 8.038 8.658 -10.089 1.00 96.06 101 VAL A CA 1
ATOM 843 C C . VAL A 1 101 ? 9.342 8.062 -10.613 1.00 96.06 101 VAL A C 1
ATOM 845 O O . VAL A 1 101 ? 9.918 8.607 -11.552 1.00 96.06 101 VAL A O 1
ATOM 848 N N . PHE A 1 102 ? 9.798 6.935 -10.056 1.00 95.88 102 PHE A N 1
ATOM 849 C CA . PHE A 1 102 ? 11.016 6.280 -10.534 1.00 95.88 102 PHE A CA 1
ATOM 850 C C . PHE A 1 102 ? 10.866 5.746 -11.955 1.00 95.88 102 PHE A C 1
ATOM 852 O O . PHE A 1 102 ? 11.766 5.961 -12.762 1.00 95.88 102 PHE A O 1
ATOM 859 N N . LEU A 1 103 ? 9.757 5.081 -12.278 1.00 95.50 103 LEU A N 1
ATOM 860 C CA . LEU A 1 103 ? 9.548 4.553 -13.622 1.00 95.50 103 LEU A CA 1
ATOM 861 C C . LEU A 1 103 ? 9.443 5.691 -14.646 1.00 95.50 103 LEU A C 1
ATOM 863 O O . LEU A 1 103 ? 10.167 5.680 -15.632 1.00 95.50 103 LEU A O 1
ATOM 867 N N . PHE A 1 104 ? 8.641 6.722 -14.366 1.00 96.31 104 PHE A N 1
ATOM 868 C CA . PHE A 1 104 ? 8.487 7.881 -15.251 1.00 96.31 104 PHE A CA 1
ATOM 869 C C . PHE A 1 104 ? 9.810 8.604 -15.528 1.00 96.31 104 PHE A C 1
ATOM 871 O O . PHE A 1 104 ? 10.073 9.012 -16.657 1.00 96.31 104 PHE A O 1
ATOM 878 N N . ASN A 1 105 ? 10.642 8.782 -14.499 1.00 95.56 105 ASN A N 1
ATOM 879 C CA . ASN A 1 105 ? 11.879 9.546 -14.629 1.00 95.56 105 ASN A CA 1
ATOM 880 C C . ASN A 1 105 ? 12.997 8.777 -15.347 1.00 95.56 105 ASN A C 1
ATOM 882 O O . ASN A 1 105 ? 13.875 9.406 -15.931 1.00 95.56 105 ASN A O 1
ATOM 886 N N . ASN A 1 106 ? 13.002 7.444 -15.266 1.00 94.19 106 ASN A N 1
ATOM 887 C CA . ASN A 1 106 ? 14.115 6.628 -15.758 1.00 94.19 106 ASN A CA 1
ATOM 888 C C . ASN A 1 106 ? 13.775 5.830 -17.025 1.00 94.19 106 ASN A C 1
ATOM 890 O O . ASN A 1 106 ? 14.678 5.540 -17.800 1.00 94.19 106 ASN A O 1
ATOM 894 N N . ASP A 1 107 ? 12.502 5.501 -17.263 1.00 93.94 107 ASP A N 1
ATOM 895 C CA . ASP A 1 107 ? 12.060 4.774 -18.456 1.00 93.94 107 ASP A CA 1
ATOM 896 C C . ASP A 1 107 ? 10.654 5.233 -18.882 1.00 93.94 107 ASP A C 1
ATOM 898 O O . ASP A 1 107 ? 9.631 4.595 -18.611 1.00 93.94 107 ASP A O 1
ATOM 902 N N . LYS A 1 108 ? 10.600 6.417 -19.503 1.00 94.50 108 LYS A N 1
ATOM 903 C CA . LYS A 1 108 ? 9.342 7.086 -19.856 1.00 94.50 108 LYS A CA 1
ATOM 904 C C . LYS A 1 108 ? 8.507 6.287 -20.859 1.00 94.50 108 LYS A C 1
ATOM 906 O O . LYS A 1 108 ? 7.289 6.248 -20.722 1.00 94.50 108 LYS A O 1
ATOM 911 N N . ASP A 1 109 ? 9.144 5.641 -21.830 1.00 93.38 109 ASP A N 1
ATOM 912 C CA . ASP A 1 109 ? 8.432 4.864 -22.849 1.00 93.38 109 ASP A CA 1
ATOM 913 C C . ASP A 1 109 ? 7.714 3.667 -22.207 1.00 93.38 109 ASP A C 1
ATOM 915 O O . ASP A 1 109 ? 6.530 3.433 -22.462 1.00 93.38 109 ASP A O 1
ATOM 919 N N . VAL A 1 110 ? 8.393 2.959 -21.295 1.00 92.38 110 VAL A N 1
ATOM 920 C CA . VAL A 1 110 ? 7.786 1.883 -20.497 1.00 92.38 110 VAL A CA 1
ATOM 921 C C . VAL A 1 110 ? 6.685 2.436 -19.587 1.00 92.38 110 VAL A C 1
ATOM 923 O O . VAL A 1 110 ? 5.614 1.834 -19.480 1.00 92.38 110 VAL A O 1
ATOM 926 N N . PHE A 1 111 ? 6.899 3.596 -18.958 1.00 95.06 111 PHE A N 1
ATOM 927 C CA . PHE A 1 111 ? 5.872 4.244 -18.143 1.00 95.06 111 PHE A CA 1
ATOM 928 C C . PHE A 1 111 ? 4.600 4.527 -18.945 1.00 95.06 111 PHE A C 1
ATOM 930 O O . PHE A 1 111 ? 3.525 4.118 -18.518 1.00 95.06 111 PHE A O 1
ATOM 937 N N . ASP A 1 112 ? 4.704 5.183 -20.101 1.00 95.00 112 ASP A N 1
ATOM 938 C CA . ASP A 1 112 ? 3.549 5.611 -20.896 1.00 95.00 112 ASP A CA 1
ATOM 939 C C . ASP A 1 112 ? 2.715 4.409 -21.384 1.00 95.00 112 ASP A C 1
ATOM 941 O O . ASP A 1 112 ? 1.483 4.481 -21.416 1.00 95.00 112 ASP A O 1
ATOM 945 N N . ILE A 1 113 ? 3.363 3.275 -21.680 1.00 92.00 113 ILE A N 1
ATOM 946 C CA . ILE A 1 113 ? 2.693 2.018 -22.056 1.00 92.00 113 ILE A CA 1
ATOM 947 C C . ILE A 1 113 ? 1.916 1.419 -20.875 1.00 92.00 113 ILE A C 1
ATOM 949 O O . ILE A 1 113 ? 0.771 0.993 -21.035 1.00 92.00 113 ILE A O 1
ATOM 953 N N . HIS A 1 114 ? 2.522 1.370 -19.686 1.00 90.62 114 HIS A N 1
ATOM 954 C CA . HIS A 1 114 ? 1.939 0.676 -18.533 1.00 90.62 114 HIS A CA 1
ATOM 955 C C . HIS A 1 114 ? 1.052 1.562 -17.650 1.00 90.62 114 HIS A C 1
ATOM 957 O O . HIS A 1 114 ? 0.222 1.038 -16.903 1.00 90.62 114 HIS A O 1
ATOM 963 N N . PHE A 1 115 ? 1.187 2.888 -17.725 1.00 93.50 115 PHE A N 1
ATOM 964 C CA . PHE A 1 115 ? 0.537 3.831 -16.815 1.00 93.50 115 PHE A CA 1
ATOM 965 C C . PHE A 1 115 ? -0.984 3.653 -16.698 1.00 93.50 115 PHE A C 1
ATOM 967 O O . PHE A 1 115 ? -1.465 3.651 -15.562 1.00 93.50 115 PHE A O 1
ATOM 974 N N . PRO A 1 116 ? -1.758 3.442 -17.787 1.00 93.50 116 PRO A N 1
ATOM 975 C CA . PRO A 1 116 ? -3.201 3.234 -17.677 1.00 93.50 116 PRO A CA 1
ATOM 976 C C . PRO A 1 116 ? -3.564 2.032 -16.798 1.00 93.50 116 PRO A C 1
ATOM 978 O O . PRO A 1 116 ? -4.408 2.154 -15.914 1.00 93.50 116 PRO A O 1
ATOM 981 N N . THR A 1 117 ? -2.890 0.896 -16.988 1.00 90.94 117 THR A N 1
ATOM 982 C CA . THR A 1 117 ? -3.123 -0.322 -16.197 1.00 90.94 117 THR A CA 1
ATOM 983 C C . THR A 1 117 ? -2.672 -0.137 -14.750 1.00 90.94 117 THR A C 1
ATOM 985 O O . THR A 1 117 ? -3.368 -0.530 -13.812 1.00 90.94 117 THR A O 1
ATOM 988 N N . LEU A 1 118 ? -1.520 0.508 -14.556 1.00 91.44 118 LEU A N 1
ATOM 989 C CA . LEU A 1 118 ? -0.976 0.805 -13.235 1.00 91.44 118 LEU A CA 1
ATOM 990 C C . LEU A 1 118 ? -1.951 1.659 -12.417 1.00 91.44 118 LEU A C 1
ATOM 992 O O . LEU A 1 118 ? -2.351 1.266 -11.319 1.00 91.44 118 LEU A O 1
ATOM 996 N N . ILE A 1 119 ? -2.413 2.787 -12.968 1.00 94.19 119 ILE A N 1
ATOM 997 C CA . ILE A 1 119 ? -3.314 3.682 -12.239 1.00 94.19 119 ILE A CA 1
ATOM 998 C C . ILE A 1 119 ? -4.663 3.017 -11.946 1.00 94.19 119 ILE A C 1
ATOM 1000 O O . ILE A 1 119 ? -5.187 3.184 -10.842 1.00 94.19 119 ILE A O 1
ATOM 1004 N N . THR A 1 120 ? -5.209 2.211 -12.866 1.00 92.00 120 THR A N 1
ATOM 1005 C CA . THR A 1 120 ? -6.455 1.470 -12.611 1.00 92.00 120 THR A CA 1
ATOM 1006 C C . THR A 1 120 ? -6.290 0.455 -11.488 1.00 92.00 120 THR A C 1
ATOM 1008 O O . THR A 1 120 ? -7.137 0.397 -10.594 1.00 92.00 120 THR A O 1
ATOM 1011 N N . ASN A 1 121 ? -5.180 -0.286 -11.476 1.00 90.69 121 ASN A N 1
ATOM 1012 C CA . ASN A 1 121 ? -4.892 -1.275 -10.440 1.00 90.69 121 ASN A CA 1
ATOM 1013 C C . ASN A 1 121 ? -4.706 -0.604 -9.074 1.00 90.69 121 ASN A C 1
ATOM 1015 O O . ASN A 1 121 ? -5.280 -1.057 -8.082 1.00 90.69 121 ASN A O 1
ATOM 1019 N N . THR A 1 122 ? -3.994 0.527 -9.015 1.00 93.38 122 THR A N 1
ATOM 1020 C CA . THR A 1 122 ? -3.840 1.302 -7.775 1.00 93.38 122 THR A CA 1
ATOM 1021 C C . THR A 1 122 ? -5.168 1.805 -7.242 1.00 93.38 122 THR A C 1
ATOM 1023 O O . THR A 1 122 ? -5.409 1.725 -6.039 1.00 93.38 122 THR A O 1
ATOM 1026 N N . LEU A 1 123 ? -6.039 2.333 -8.105 1.00 94.12 123 LEU A N 1
ATOM 1027 C CA . LEU A 1 123 ? -7.345 2.834 -7.680 1.00 94.12 123 LEU A CA 1
ATOM 1028 C C . LEU A 1 123 ? -8.240 1.700 -7.172 1.00 94.12 123 LEU A C 1
ATOM 1030 O O . LEU A 1 123 ? -8.856 1.845 -6.115 1.00 94.12 123 LEU A O 1
ATOM 1034 N N . LEU A 1 124 ? -8.272 0.562 -7.872 1.00 92.31 124 LEU A N 1
ATOM 1035 C CA . LEU A 1 124 ? -9.053 -0.612 -7.477 1.00 92.31 124 LEU A CA 1
ATOM 1036 C C . LEU A 1 124 ? -8.584 -1.182 -6.130 1.00 92.31 124 LEU A C 1
ATOM 1038 O O . LEU A 1 124 ? -9.390 -1.414 -5.221 1.00 92.31 124 LEU A O 1
ATOM 1042 N N . LEU A 1 125 ? -7.275 -1.372 -5.973 1.00 92.06 125 LEU A N 1
ATOM 1043 C CA . LEU A 1 125 ? -6.684 -1.909 -4.751 1.00 92.06 125 LEU A CA 1
ATOM 1044 C C . LEU A 1 125 ? -6.792 -0.906 -3.593 1.00 92.06 125 LEU A C 1
ATOM 1046 O O . LEU A 1 125 ? -7.167 -1.281 -2.483 1.00 92.06 125 LEU A O 1
ATOM 1050 N N . GLY A 1 126 ? -6.571 0.384 -3.855 1.00 93.94 126 GLY A N 1
ATOM 1051 C CA . GLY A 1 126 ? -6.754 1.458 -2.880 1.00 93.94 126 GLY A CA 1
ATOM 1052 C C . GLY A 1 126 ? -8.195 1.542 -2.370 1.00 93.94 126 GLY A C 1
ATOM 1053 O O . GLY A 1 126 ? -8.419 1.623 -1.161 1.00 93.94 126 GLY A O 1
ATOM 1054 N N . PHE A 1 127 ? -9.182 1.440 -3.266 1.00 94.06 127 PHE A N 1
ATOM 1055 C CA . PHE A 1 127 ? -10.595 1.355 -2.889 1.00 94.06 127 PHE A CA 1
ATOM 1056 C C . PHE A 1 127 ? -10.874 0.120 -2.022 1.00 94.06 127 PHE A C 1
ATOM 1058 O O . PHE A 1 127 ? -11.506 0.230 -0.969 1.00 94.06 127 PHE A O 1
ATOM 1065 N N . THR A 1 128 ? -10.337 -1.037 -2.410 1.00 92.50 128 THR A N 1
ATOM 1066 C CA . THR A 1 128 ? -10.469 -2.293 -1.655 1.00 92.50 128 THR A CA 1
ATOM 1067 C C . THR A 1 128 ? -9.915 -2.155 -0.236 1.00 92.50 128 THR A C 1
ATOM 1069 O O . THR A 1 128 ? -10.595 -2.506 0.730 1.00 92.50 128 THR A O 1
ATOM 1072 N N . ILE A 1 129 ? -8.726 -1.564 -0.076 1.00 93.31 129 ILE A N 1
ATOM 1073 C CA . ILE A 1 129 ? -8.108 -1.311 1.234 1.00 93.31 129 ILE A CA 1
ATOM 1074 C C . ILE A 1 129 ? -9.000 -0.418 2.099 1.00 93.31 129 ILE A C 1
ATOM 1076 O O . ILE A 1 129 ? -9.137 -0.680 3.296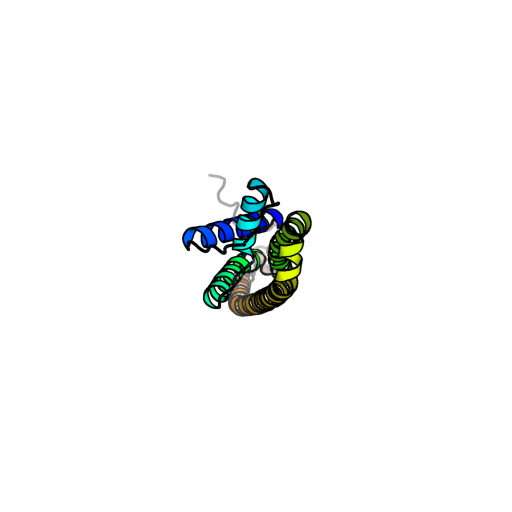 1.00 93.31 129 ILE A O 1
ATOM 1080 N N . VAL A 1 130 ? -9.626 0.618 1.531 1.00 93.94 130 VAL A N 1
ATOM 1081 C CA . VAL A 1 130 ? -10.553 1.490 2.271 1.00 93.94 130 VAL A CA 1
ATOM 1082 C C . VAL A 1 130 ? -11.776 0.708 2.738 1.00 93.94 130 VAL A C 1
ATOM 1084 O O . VAL A 1 130 ? -12.103 0.759 3.925 1.00 93.94 130 VAL A O 1
ATOM 1087 N N . VAL A 1 131 ? -12.425 -0.039 1.840 1.00 94.19 131 VAL A N 1
ATOM 1088 C CA . VAL A 1 131 ? -13.618 -0.841 2.161 1.00 94.19 131 VAL A CA 1
ATOM 1089 C C . VAL A 1 131 ? -13.312 -1.846 3.268 1.00 94.19 131 VAL A C 1
ATOM 1091 O O . VAL A 1 131 ? -14.032 -1.892 4.267 1.00 94.19 131 VAL A O 1
ATOM 1094 N N . VAL A 1 132 ? -12.211 -2.591 3.145 1.00 91.31 132 VAL A N 1
ATOM 1095 C CA . VAL A 1 132 ? -11.767 -3.558 4.158 1.00 91.31 132 VAL A CA 1
ATOM 1096 C C . VAL A 1 132 ? -11.428 -2.854 5.468 1.00 91.31 132 VAL A C 1
ATOM 1098 O O . VAL A 1 132 ? -11.907 -3.264 6.523 1.00 91.31 132 VAL A O 1
ATOM 1101 N N . SER A 1 133 ? -10.671 -1.754 5.425 1.00 92.06 133 SER A N 1
ATOM 1102 C CA . SER A 1 133 ? -10.265 -1.032 6.636 1.00 92.06 133 SER A CA 1
ATOM 1103 C C . SER A 1 133 ? -11.464 -0.502 7.416 1.00 92.06 133 SER A C 1
ATOM 1105 O O . SER A 1 133 ? -11.521 -0.640 8.640 1.00 92.06 133 SER A O 1
ATOM 1107 N N . VAL A 1 134 ? -12.438 0.092 6.725 1.00 92.56 134 VAL A N 1
ATOM 1108 C CA . VAL A 1 134 ? -13.656 0.627 7.344 1.00 92.56 134 VAL A CA 1
ATOM 1109 C C . VAL A 1 134 ? -14.553 -0.506 7.833 1.00 92.56 134 VAL A C 1
ATOM 1111 O O . VAL A 1 134 ? -14.932 -0.509 9.006 1.00 92.56 134 VAL A O 1
ATOM 1114 N N . GLY A 1 135 ? -14.853 -1.481 6.971 1.00 92.19 135 GLY A N 1
ATOM 1115 C CA . GLY A 1 135 ? -15.737 -2.602 7.286 1.00 92.19 135 GLY A CA 1
ATOM 1116 C C . GLY A 1 135 ? -15.244 -3.399 8.489 1.00 92.19 135 GLY A C 1
ATOM 1117 O O . GLY A 1 135 ? -15.987 -3.601 9.451 1.00 92.19 135 GLY A O 1
ATOM 1118 N N . LEU A 1 136 ? -13.962 -3.767 8.502 1.00 90.44 136 LEU A N 1
ATOM 1119 C CA . LEU A 1 136 ? -13.390 -4.557 9.586 1.00 90.44 136 LEU A CA 1
ATOM 1120 C C . LEU A 1 136 ? -13.304 -3.772 10.898 1.00 90.44 136 LEU A C 1
ATOM 1122 O O . LEU A 1 136 ? -13.586 -4.314 11.965 1.00 90.44 136 LEU A O 1
ATOM 1126 N N . SER A 1 137 ? -12.982 -2.477 10.834 1.00 89.38 137 SER A N 1
ATOM 1127 C CA . SER A 1 137 ? -12.975 -1.616 12.022 1.00 89.38 137 SER A CA 1
ATOM 1128 C C . SER A 1 137 ? -14.367 -1.498 12.654 1.00 89.38 137 SER A C 1
ATOM 1130 O O . SER A 1 137 ? -14.491 -1.492 13.881 1.00 89.38 137 SER A O 1
ATOM 1132 N N . ILE A 1 138 ? -15.425 -1.429 11.837 1.00 89.81 138 ILE A N 1
ATOM 1133 C CA . ILE A 1 138 ? -16.815 -1.434 12.314 1.00 89.81 138 ILE A CA 1
ATOM 1134 C C . ILE A 1 138 ? -17.134 -2.774 12.983 1.00 89.81 138 ILE A C 1
ATOM 1136 O O . ILE A 1 138 ? -17.586 -2.780 14.128 1.00 89.81 138 ILE A O 1
ATOM 1140 N N . VAL A 1 139 ? -16.847 -3.897 12.318 1.00 89.81 139 VAL A N 1
ATOM 1141 C CA . VAL A 1 139 ? -17.078 -5.248 12.862 1.00 89.81 139 VAL A CA 1
ATOM 1142 C C . VAL A 1 139 ? -16.385 -5.421 14.216 1.00 89.81 139 VAL A C 1
ATOM 1144 O O . VAL A 1 139 ? -17.027 -5.809 15.192 1.00 89.81 139 VAL A O 1
ATOM 1147 N N . LEU A 1 140 ? -15.110 -5.044 14.324 1.00 86.38 140 LEU A N 1
ATOM 1148 C CA . LEU A 1 140 ? -14.352 -5.128 15.576 1.00 86.38 140 LEU A CA 1
ATOM 1149 C C . LEU A 1 140 ? -14.955 -4.262 16.690 1.00 86.38 140 LEU A C 1
ATOM 1151 O O . LEU A 1 140 ? -15.004 -4.685 17.847 1.00 86.38 140 LEU A O 1
ATOM 1155 N N . LYS A 1 141 ? -15.469 -3.072 16.359 1.00 84.06 141 LYS A N 1
ATOM 1156 C CA . LYS A 1 141 ? -16.155 -2.205 17.327 1.00 84.06 141 LYS A CA 1
ATOM 1157 C C . LYS A 1 141 ? -17.442 -2.847 17.855 1.00 84.06 141 LYS A C 1
ATOM 1159 O O . LYS A 1 141 ? -17.708 -2.769 19.054 1.00 84.06 141 LYS A O 1
ATOM 1164 N N . TYR A 1 142 ? -18.217 -3.504 16.992 1.00 86.12 142 TYR A N 1
ATOM 1165 C CA . TYR A 1 142 ? -19.419 -4.237 17.402 1.00 86.12 142 TYR A CA 1
ATOM 1166 C C . TYR A 1 142 ? -19.088 -5.458 18.268 1.00 86.12 142 TYR A C 1
ATOM 1168 O O . TYR A 1 142 ? -19.743 -5.659 19.290 1.00 86.12 142 TYR A O 1
ATOM 1176 N N . LEU A 1 143 ? -18.041 -6.217 17.928 1.00 85.81 143 LEU A N 1
ATOM 1177 C CA . LEU A 1 143 ? -17.596 -7.382 18.705 1.00 85.81 143 LEU A CA 1
ATOM 1178 C C . LEU A 1 143 ? -17.077 -7.012 20.103 1.00 85.81 143 LEU A C 1
ATOM 1180 O O . LEU A 1 143 ? -17.218 -7.795 21.040 1.00 85.81 143 LEU A O 1
ATOM 1184 N N . LYS A 1 144 ? -16.508 -5.814 20.277 1.00 77.44 144 LYS A N 1
ATOM 1185 C CA . LYS A 1 144 ? -15.978 -5.354 21.572 1.00 77.44 144 LYS A CA 1
ATOM 1186 C C . LYS A 1 144 ? -17.057 -4.845 22.537 1.00 77.44 144 LYS A C 1
ATOM 1188 O O . LYS A 1 144 ? -16.904 -4.974 23.752 1.00 77.44 144 LYS A O 1
ATOM 1193 N N . LYS A 1 145 ? -18.162 -4.301 22.015 1.00 73.06 145 LYS A N 1
ATOM 1194 C CA . LYS A 1 145 ? -19.287 -3.746 22.793 1.00 73.06 145 LYS A CA 1
ATOM 1195 C C . LYS A 1 145 ? -19.801 -4.663 23.928 1.00 73.06 145 LYS A C 1
ATOM 1197 O O . LYS A 1 145 ? -19.943 -4.157 25.041 1.00 73.06 145 LYS A O 1
ATOM 1202 N N . PRO A 1 146 ? -20.023 -5.981 23.733 1.00 70.00 146 PRO A N 1
ATOM 1203 C CA . PRO A 1 146 ? -20.468 -6.864 24.819 1.00 70.00 146 PRO A CA 1
ATOM 1204 C C . PRO A 1 146 ? -19.449 -7.017 25.963 1.00 70.00 146 PRO A C 1
ATOM 1206 O O . PRO A 1 146 ? -19.834 -7.279 27.102 1.00 70.00 146 PRO A O 1
ATOM 1209 N N . TRP A 1 147 ? -18.153 -6.835 25.696 1.00 61.03 147 TRP A N 1
ATOM 1210 C CA . TRP A 1 147 ? -17.101 -6.961 26.711 1.00 61.03 147 TRP A CA 1
ATOM 1211 C C . TRP A 1 147 ? -16.989 -5.712 27.594 1.00 61.03 147 TRP A C 1
ATOM 1213 O O . TRP A 1 147 ? -16.736 -5.818 28.793 1.00 61.03 147 TRP A O 1
ATOM 1223 N N . GLU A 1 148 ? -17.220 -4.524 27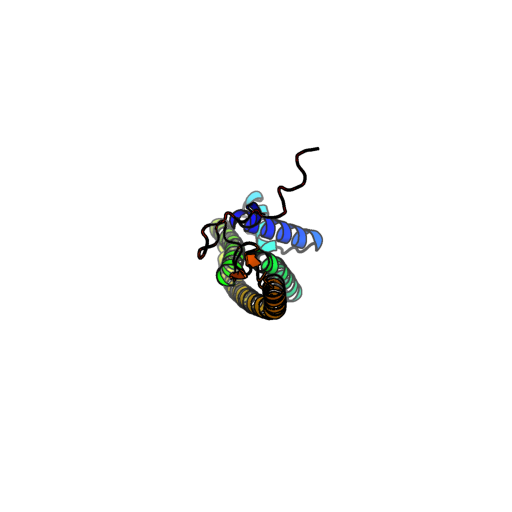.027 1.00 63.34 148 GLU A N 1
ATOM 1224 C CA . GLU A 1 148 ? -17.236 -3.269 27.791 1.00 63.34 148 GLU A CA 1
ATOM 1225 C C . GLU A 1 148 ? -18.457 -3.178 28.716 1.00 63.34 148 GLU A C 1
ATOM 1227 O O . GLU A 1 148 ? -18.314 -2.729 29.852 1.00 63.34 148 GLU A O 1
ATOM 1232 N N . MET A 1 149 ? -19.610 -3.709 28.288 1.00 60.28 149 MET A N 1
ATOM 1233 C CA . MET A 1 149 ? -20.809 -3.827 29.131 1.00 60.28 149 MET A CA 1
ATOM 1234 C C . MET A 1 149 ? -20.558 -4.722 30.353 1.00 60.28 149 MET A C 1
ATOM 1236 O O . MET A 1 149 ? -20.776 -4.288 31.481 1.00 60.28 149 MET A O 1
ATOM 1240 N N . LYS A 1 150 ? -19.971 -5.915 30.159 1.00 60.41 150 LYS A N 1
ATOM 1241 C CA . LYS A 1 150 ? -19.584 -6.799 31.276 1.00 60.41 150 LYS A CA 1
ATOM 1242 C C . LYS A 1 150 ? -18.547 -6.173 32.209 1.00 60.41 150 LYS A C 1
ATOM 1244 O O . LYS A 1 150 ? -18.571 -6.418 33.412 1.00 60.41 150 LYS A O 1
ATOM 1249 N N . LYS A 1 151 ? -17.612 -5.382 31.674 1.00 62.16 151 LYS A N 1
ATOM 1250 C CA . LYS A 1 151 ? -16.607 -4.688 32.489 1.00 62.16 151 LYS A CA 1
ATOM 1251 C C . LYS A 1 151 ? -17.247 -3.594 33.345 1.00 62.16 151 LYS A C 1
ATOM 1253 O O . LYS A 1 151 ? -16.898 -3.487 34.515 1.00 62.16 151 LYS A O 1
ATOM 1258 N N . GLN A 1 152 ? -18.178 -2.815 32.793 1.00 59.53 152 GLN A N 1
ATOM 1259 C CA . GLN A 1 152 ? -18.905 -1.793 33.551 1.00 59.53 152 GLN A CA 1
ATOM 1260 C C . GLN A 1 152 ? -19.787 -2.399 34.641 1.00 59.53 152 GLN A C 1
ATOM 1262 O O . GLN A 1 152 ? -19.709 -1.935 35.771 1.00 59.53 152 GLN A O 1
ATOM 1267 N N . GLU A 1 153 ? -20.527 -3.473 34.356 1.00 57.56 153 GLU A N 1
ATOM 1268 C CA . GLU A 1 153 ? -21.316 -4.176 35.379 1.00 57.56 153 GLU A CA 1
ATOM 1269 C C . GLU A 1 153 ? -20.439 -4.663 36.539 1.00 57.56 153 GLU A C 1
ATOM 1271 O O . GLU A 1 153 ? -20.790 -4.477 37.701 1.00 57.56 153 GLU A O 1
ATOM 1276 N N . LYS A 1 154 ? -19.247 -5.194 36.242 1.00 55.75 154 LYS A N 1
ATOM 1277 C CA . LYS A 1 154 ? -18.314 -5.675 37.269 1.00 55.75 154 LYS A CA 1
ATOM 1278 C C . LYS A 1 154 ? -17.732 -4.547 38.134 1.00 55.75 154 LYS A C 1
ATOM 1280 O O . LYS A 1 154 ? -17.553 -4.744 39.328 1.00 55.75 154 LYS A O 1
ATOM 1285 N N . PHE A 1 155 ? -17.489 -3.362 37.565 1.00 52.91 155 PHE A N 1
ATOM 1286 C CA . PHE A 1 155 ? -17.078 -2.170 38.327 1.00 52.91 155 PHE A CA 1
ATOM 1287 C C . PHE A 1 155 ? -18.234 -1.548 39.126 1.00 52.91 155 PHE A C 1
ATOM 1289 O O . PHE A 1 155 ? -18.019 -1.020 40.214 1.00 52.91 155 PHE A O 1
ATOM 1296 N N . SER A 1 156 ? -19.467 -1.619 38.622 1.00 54.28 156 SER A N 1
ATOM 1297 C CA . SER A 1 156 ? -20.657 -1.178 39.359 1.00 54.28 156 SER A CA 1
ATOM 1298 C C . SER A 1 156 ? -21.019 -2.114 40.514 1.00 54.28 156 SER A C 1
ATOM 1300 O O . SER A 1 156 ? -21.648 -1.668 41.468 1.00 54.28 156 SER A O 1
ATOM 1302 N N . GLN A 1 157 ? -20.613 -3.383 40.446 1.00 50.91 157 GLN A N 1
ATOM 1303 C CA . GLN A 1 157 ? -20.837 -4.369 41.504 1.00 50.91 157 GLN A CA 1
ATOM 1304 C C . GLN A 1 157 ? -19.764 -4.325 42.610 1.00 50.91 157 GLN A C 1
ATOM 1306 O O . GLN A 1 157 ? -20.055 -4.714 43.736 1.00 50.91 157 GLN A O 1
ATOM 1311 N N . ASP A 1 158 ? -18.564 -3.810 42.312 1.00 49.91 158 ASP A N 1
ATOM 1312 C CA . ASP A 1 158 ? -17.471 -3.606 43.283 1.00 49.91 158 ASP A CA 1
ATOM 1313 C C . ASP A 1 158 ? -17.596 -2.271 44.049 1.00 49.91 158 ASP A C 1
ATOM 1315 O O . ASP A 1 158 ? -17.188 -2.154 45.197 1.00 49.91 158 ASP A O 1
ATOM 1319 N N . ASN A 1 159 ? -18.303 -1.285 43.482 1.00 47.06 159 ASN A N 1
ATOM 1320 C CA . ASN A 1 159 ? -18.788 -0.108 44.217 1.00 47.06 159 ASN A CA 1
ATOM 1321 C C . ASN A 1 159 ? -20.090 -0.411 44.982 1.00 47.06 159 ASN A C 1
ATOM 1323 O O . ASN A 1 159 ? -21.027 0.397 45.008 1.00 47.06 159 ASN A O 1
ATOM 1327 N N . GLY A 1 160 ? -20.164 -1.590 45.603 1.00 47.09 160 GLY A N 1
ATOM 1328 C CA . GLY A 1 160 ? -21.149 -1.866 46.636 1.00 47.09 160 GLY A CA 1
ATOM 1329 C C . GLY A 1 160 ? -20.966 -0.821 47.726 1.00 47.09 160 GLY A C 1
ATOM 1330 O O . GLY A 1 160 ? -19.965 -0.839 48.430 1.00 47.09 160 GLY A O 1
ATOM 1331 N N . LYS A 1 161 ? -21.900 0.133 47.796 1.00 50.53 161 LYS A N 1
ATOM 1332 C CA . LYS A 1 161 ? -21.982 1.197 48.800 1.00 50.53 161 LYS A CA 1
ATOM 1333 C C . LYS A 1 161 ? -21.523 0.656 50.156 1.00 50.53 161 LYS A C 1
ATOM 1335 O O . LYS A 1 161 ? -22.290 -0.040 50.821 1.00 50.53 161 LYS A O 1
ATOM 1340 N N . SER A 1 162 ? -20.294 0.965 50.566 1.00 51.97 162 SER A N 1
ATOM 1341 C CA . SER A 1 162 ? -19.866 0.738 51.938 1.00 51.97 162 SER A CA 1
ATOM 1342 C C . SER A 1 162 ? -20.622 1.762 52.774 1.00 51.97 162 SER A C 1
ATOM 1344 O O . SER A 1 162 ? -20.169 2.894 52.946 1.00 51.97 162 SER A O 1
ATOM 1346 N N . LEU A 1 163 ? -21.838 1.399 53.185 1.00 57.50 163 LEU A N 1
ATOM 1347 C CA . LEU A 1 163 ? -22.607 2.140 54.171 1.00 57.50 163 LEU A CA 1
ATOM 1348 C C . LEU A 1 163 ? -21.777 2.119 55.451 1.00 57.50 163 LEU A C 1
ATOM 1350 O O . LEU A 1 163 ? -21.775 1.138 56.192 1.00 57.50 163 LEU A O 1
ATOM 1354 N N . MET A 1 164 ? -20.987 3.166 55.655 1.00 68.31 164 MET A N 1
ATOM 1355 C CA . MET A 1 164 ? -20.225 3.337 56.879 1.00 68.31 164 MET A CA 1
ATOM 1356 C C . MET A 1 164 ? -21.146 4.026 57.875 1.00 68.31 164 MET A C 1
ATOM 1358 O O . MET A 1 164 ? -21.732 5.060 57.566 1.00 68.31 164 MET A O 1
ATOM 1362 N N . VAL A 1 165 ? -21.292 3.454 59.064 1.00 76.44 165 VAL A N 1
ATOM 1363 C CA . VAL A 1 165 ? -22.070 4.056 60.149 1.00 76.44 165 VAL A CA 1
ATOM 1364 C C . VAL A 1 165 ? -21.091 4.653 61.148 1.00 76.44 165 VAL A C 1
ATOM 1366 O O . VAL A 1 165 ? -20.143 3.987 61.565 1.00 76.44 165 VAL A O 1
ATOM 1369 N N . CYS A 1 166 ? -21.287 5.914 61.536 1.00 78.75 166 CYS A N 1
ATOM 1370 C CA . CYS A 1 166 ? -20.466 6.536 62.568 1.00 78.75 166 CYS A CA 1
ATOM 1371 C C . CYS A 1 166 ? -20.627 5.769 63.894 1.00 78.75 166 CYS A C 1
ATOM 1373 O O . CYS A 1 166 ? -21.744 5.727 64.415 1.00 78.75 166 CYS A O 1
ATOM 1375 N N . PRO A 1 167 ? -19.549 5.251 64.509 1.00 77.88 167 PRO A N 1
ATOM 1376 C CA . PRO A 1 167 ? -19.645 4.504 65.765 1.00 77.88 167 PRO A CA 1
ATOM 1377 C C . PRO A 1 167 ? -20.079 5.378 66.950 1.00 77.88 167 PRO A C 1
ATOM 1379 O O . PRO A 1 167 ? -20.542 4.858 67.958 1.00 77.88 167 PRO A O 1
ATOM 1382 N N . GLN A 1 168 ? -19.937 6.703 66.841 1.00 80.12 168 GLN A N 1
ATOM 1383 C CA . GLN A 1 168 ? -20.202 7.623 67.946 1.00 80.12 168 GLN A CA 1
ATOM 1384 C C . GLN A 1 168 ? -21.610 8.232 67.919 1.00 80.12 168 GLN A C 1
ATOM 1386 O O . GLN A 1 168 ? -22.143 8.561 68.974 1.00 80.12 168 GLN A O 1
ATOM 1391 N N . CYS A 1 169 ? -22.223 8.397 66.742 1.00 82.56 169 CYS A N 1
ATOM 1392 C CA . CYS A 1 169 ? -23.543 9.035 66.622 1.00 82.56 169 CYS A CA 1
ATOM 1393 C C . CYS A 1 169 ? -24.538 8.299 65.715 1.00 82.56 169 CYS A C 1
ATOM 1395 O O . CYS A 1 169 ? -25.653 8.778 65.530 1.00 82.56 169 CYS A O 1
ATOM 1397 N N . GLY A 1 170 ? -24.151 7.169 65.116 1.00 79.62 170 GLY A N 1
ATOM 1398 C CA . GLY A 1 170 ? -25.038 6.355 64.281 1.00 79.62 170 GLY A CA 1
ATOM 1399 C C . GLY A 1 170 ? -25.384 6.954 62.914 1.00 79.62 170 GLY A C 1
ATOM 1400 O O . GLY A 1 170 ? -26.247 6.429 62.225 1.00 79.62 170 GLY A O 1
ATOM 1401 N N . THR A 1 171 ? -24.744 8.054 62.504 1.00 80.94 171 THR A N 1
ATOM 1402 C CA . THR A 1 171 ? -24.994 8.674 61.191 1.00 80.94 171 THR A CA 1
ATOM 1403 C C . THR A 1 171 ? -24.434 7.809 60.061 1.00 80.94 171 THR A C 1
ATOM 1405 O O . THR A 1 171 ? -23.280 7.388 60.131 1.00 80.94 171 THR A O 1
ATOM 1408 N N . GLU A 1 172 ? -25.244 7.551 59.032 1.00 81.31 172 GLU A N 1
ATOM 1409 C CA . GLU A 1 172 ? -24.884 6.716 57.881 1.00 81.31 172 GLU A CA 1
ATOM 1410 C C . GLU A 1 172 ? -24.246 7.538 56.753 1.00 81.31 172 GLU A C 1
ATOM 1412 O O . GLU A 1 172 ? -24.732 8.612 56.389 1.00 81.31 172 GLU A O 1
ATOM 1417 N N . PHE A 1 173 ? -23.178 7.011 56.155 1.00 76.19 173 PHE A N 1
ATOM 1418 C CA . PHE A 1 173 ? -22.455 7.636 55.051 1.00 76.19 173 PHE A CA 1
ATOM 1419 C C . PHE A 1 173 ? -22.506 6.765 53.798 1.00 76.19 173 PHE A C 1
ATOM 1421 O O . PHE A 1 173 ? -22.334 5.550 53.851 1.00 76.19 173 PHE A O 1
ATOM 1428 N N . GLN A 1 174 ? -22.688 7.410 52.644 1.00 70.94 174 GLN A N 1
ATOM 1429 C CA . GLN A 1 174 ? -22.626 6.758 51.328 1.00 70.94 174 GLN A CA 1
ATOM 1430 C C . GLN A 1 174 ? -21.204 6.749 50.729 1.00 70.94 174 GLN A C 1
ATOM 1432 O O . GLN A 1 174 ? -21.007 6.309 49.599 1.00 70.94 174 GLN A O 1
ATOM 1437 N N . SER A 1 175 ? -20.222 7.246 51.481 1.00 67.94 175 SER A N 1
ATOM 1438 C CA . SER A 1 175 ? -18.793 7.300 51.161 1.00 67.94 175 SER A CA 1
ATOM 1439 C C . SER A 1 175 ? -17.986 7.139 52.457 1.00 67.94 175 SER A C 1
ATOM 1441 O O . SER A 1 175 ? -18.583 7.078 53.527 1.00 67.94 175 SER A O 1
ATOM 1443 N N . ILE A 1 176 ? -16.652 7.105 52.390 1.00 67.69 176 ILE A N 1
ATOM 1444 C CA . ILE A 1 176 ? -15.766 7.029 53.567 1.00 67.69 176 ILE A CA 1
ATOM 1445 C C . ILE A 1 176 ? -15.249 8.445 53.898 1.00 67.69 176 ILE A C 1
ATOM 1447 O O . ILE A 1 176 ? -14.219 8.855 53.355 1.00 67.69 176 ILE A O 1
ATOM 1451 N N . PRO A 1 177 ? -15.969 9.267 54.691 1.00 68.50 177 PRO A N 1
ATOM 1452 C CA . PRO A 1 177 ? -15.490 10.592 55.059 1.00 68.50 177 PRO A CA 1
ATOM 1453 C C . PRO A 1 177 ? -14.440 10.505 56.176 1.00 68.50 177 PRO A C 1
ATOM 1455 O O . PRO A 1 177 ? -14.549 9.694 57.087 1.00 68.50 177 PRO A O 1
ATOM 1458 N N . MET A 1 178 ? -13.451 11.401 56.154 1.00 77.00 178 MET A N 1
ATOM 1459 C CA . MET A 1 178 ? -12.416 11.488 57.199 1.00 77.00 178 MET A CA 1
ATOM 1460 C C . MET A 1 178 ? -12.980 11.952 58.558 1.00 77.00 178 MET A C 1
ATOM 1462 O O . MET A 1 178 ? -12.429 11.645 59.616 1.00 77.00 178 MET A O 1
ATOM 1466 N N . PHE A 1 179 ? -14.097 12.683 58.530 1.00 78.31 179 PHE A N 1
ATOM 1467 C CA . PHE A 1 179 ? -14.803 13.190 59.702 1.00 78.31 179 PHE A CA 1
ATOM 1468 C C . PHE A 1 179 ? -16.309 12.989 59.535 1.00 78.31 179 PHE A C 1
ATOM 1470 O O . PHE A 1 179 ? -16.859 13.190 58.452 1.00 78.31 179 PHE A O 1
ATOM 1477 N N . CYS A 1 180 ? -16.993 12.633 60.618 1.00 81.75 180 CYS A N 1
ATOM 1478 C CA . CYS A 1 180 ? -18.448 12.600 60.649 1.00 81.75 180 CYS A CA 1
ATOM 1479 C C . CYS A 1 180 ? -19.012 14.029 60.596 1.00 81.75 180 CYS A C 1
ATOM 1481 O O . CYS A 1 180 ? -18.762 14.807 61.509 1.00 81.75 180 CYS A O 1
ATOM 1483 N N . TYR A 1 181 ? -19.857 14.358 59.614 1.00 83.94 181 TYR A N 1
ATOM 1484 C CA . TYR A 1 181 ? -20.457 15.700 59.503 1.00 83.94 181 TYR A CA 1
ATOM 1485 C C . TYR A 1 181 ? -21.449 16.052 60.627 1.00 83.94 181 TYR A C 1
ATOM 1487 O O . TYR A 1 181 ? -21.776 17.219 60.807 1.00 83.94 181 TYR A O 1
ATOM 1495 N N . ASN A 1 182 ? -21.960 15.054 61.356 1.00 85.00 182 ASN A N 1
ATOM 1496 C CA . ASN A 1 182 ? -22.933 15.266 62.429 1.00 85.00 182 ASN A CA 1
ATOM 1497 C C . ASN A 1 182 ? -22.266 15.528 63.794 1.00 85.00 182 ASN A C 1
ATOM 1499 O O . ASN A 1 182 ? -22.587 16.503 64.464 1.00 85.00 182 ASN A O 1
ATOM 1503 N N . CYS A 1 183 ? -21.311 14.685 64.209 1.00 86.56 183 CYS A N 1
ATOM 1504 C CA . CYS A 1 183 ? -20.643 14.803 65.512 1.00 86.56 183 CYS A CA 1
ATOM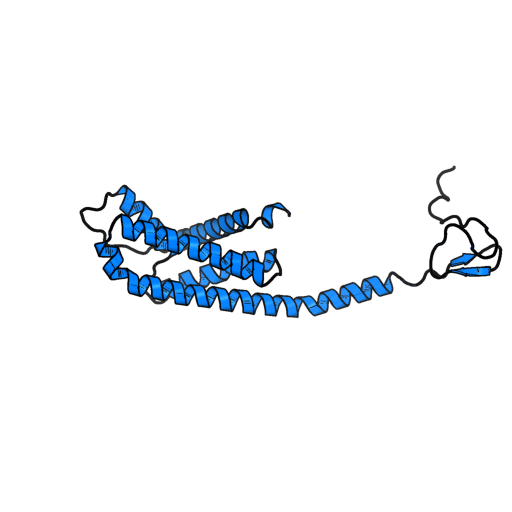 1505 C C . CYS A 1 183 ? -19.170 15.244 65.449 1.00 86.56 183 CYS A C 1
ATOM 1507 O O . CYS A 1 183 ? -18.510 15.284 66.483 1.00 86.56 183 CYS A O 1
ATOM 1509 N N . ASN A 1 184 ? -18.637 15.543 64.258 1.00 83.69 184 ASN A N 1
ATOM 1510 C CA . ASN A 1 184 ? -17.239 15.924 64.001 1.00 83.69 184 ASN A CA 1
ATOM 1511 C C . ASN A 1 184 ? -16.171 14.920 64.480 1.00 83.69 184 ASN A C 1
ATOM 1513 O O . ASN A 1 184 ? -14.982 15.237 64.501 1.00 83.69 184 ASN A O 1
ATOM 1517 N N . THR A 1 185 ? -16.559 13.688 64.814 1.00 81.31 185 THR A N 1
ATOM 1518 C CA . THR A 1 185 ? -15.615 12.622 65.169 1.00 81.31 185 THR A CA 1
ATOM 1519 C C . THR A 1 185 ? -14.790 12.212 63.953 1.00 81.31 185 THR A C 1
ATOM 1521 O O . THR A 1 185 ? -15.341 11.972 62.875 1.00 81.31 185 THR A O 1
ATOM 1524 N N . LYS A 1 186 ? -13.471 12.093 64.133 1.00 82.38 186 LYS A N 1
ATOM 1525 C CA . LYS A 1 186 ? -12.550 11.560 63.124 1.00 82.38 186 LYS A CA 1
ATOM 1526 C C . LYS A 1 186 ? -12.794 10.060 62.942 1.00 82.38 186 LYS A C 1
ATOM 1528 O O . LYS A 1 186 ? -12.750 9.311 63.915 1.00 82.38 186 LYS A O 1
ATOM 1533 N N . LEU A 1 187 ? -13.049 9.629 61.712 1.00 77.62 187 LEU A N 1
ATOM 1534 C CA . LEU A 1 187 ? -13.247 8.220 61.373 1.00 77.62 187 LEU A CA 1
ATOM 1535 C C . LEU A 1 187 ? -11.902 7.661 60.893 1.00 77.62 187 LEU A C 1
ATOM 1537 O O . LEU A 1 187 ? -11.323 8.172 59.937 1.00 77.62 187 LEU A O 1
ATOM 1541 N N . VAL A 1 188 ? -11.359 6.674 61.608 1.00 69.06 188 VAL A N 1
ATOM 1542 C CA . VAL A 1 188 ? -10.084 6.028 61.261 1.00 69.06 188 VAL A CA 1
ATOM 1543 C C . VAL A 1 188 ? -10.389 4.867 60.316 1.00 69.06 188 VAL A C 1
ATOM 1545 O O . VAL A 1 188 ? -11.170 3.983 60.665 1.00 69.06 188 VAL A O 1
ATOM 1548 N N . ASN A 1 189 ? -9.808 4.884 59.115 1.00 57.97 189 ASN A N 1
ATOM 1549 C CA . ASN A 1 189 ? -9.906 3.765 58.180 1.00 57.97 189 ASN A CA 1
ATOM 1550 C C . ASN A 1 189 ? -9.081 2.593 58.725 1.00 57.97 189 ASN A C 1
ATOM 1552 O O . ASN A 1 189 ? -7.962 2.787 59.189 1.00 57.97 189 ASN A O 1
ATOM 1556 N N . GLY A 1 190 ? -9.638 1.383 58.681 1.00 50.41 190 GLY A N 1
ATOM 1557 C CA . GLY A 1 190 ? -9.069 0.178 59.297 1.00 50.41 190 GLY A CA 1
ATOM 1558 C C . GLY A 1 190 ? -7.760 -0.352 58.697 1.00 50.41 190 GLY A C 1
ATOM 1559 O O . GLY A 1 190 ? -7.373 -1.461 59.049 1.00 50.41 190 GLY A O 1
ATOM 1560 N N . ASP A 1 191 ? -7.075 0.408 57.842 1.00 48.44 191 ASP A N 1
ATOM 1561 C CA . ASP A 1 191 ? -5.794 0.007 57.247 1.00 48.44 191 ASP A CA 1
ATOM 1562 C C . ASP A 1 191 ? -4.576 0.432 58.096 1.00 48.44 191 ASP A C 1
ATOM 1564 O O . ASP A 1 191 ? -3.482 -0.086 57.892 1.00 48.44 191 ASP A O 1
ATOM 1568 N N . ASP A 1 192 ? -4.767 1.285 59.112 1.00 45.81 192 ASP A N 1
ATOM 1569 C CA . ASP A 1 192 ? -3.685 1.781 59.985 1.00 45.81 192 ASP A CA 1
ATOM 1570 C C . ASP A 1 192 ? -3.644 1.101 61.374 1.00 45.81 192 ASP A C 1
ATOM 1572 O O . ASP A 1 192 ? -2.942 1.548 62.278 1.00 45.81 192 ASP A O 1
ATOM 1576 N N . ALA A 1 193 ? -4.390 0.010 61.583 1.00 41.34 193 ALA A N 1
ATOM 1577 C CA . ALA A 1 193 ? -4.499 -0.649 62.893 1.00 41.34 193 ALA A CA 1
ATOM 1578 C C . ALA A 1 193 ? -3.495 -1.799 63.136 1.00 41.34 193 ALA A C 1
ATOM 1580 O O . ALA A 1 193 ? -3.694 -2.569 64.069 1.00 41.34 193 ALA A O 1
ATOM 1581 N N . ASN A 1 194 ? -2.435 -1.936 62.325 1.00 39.47 194 ASN A N 1
ATOM 1582 C CA . ASN A 1 194 ? -1.403 -2.980 62.486 1.00 39.47 194 ASN A CA 1
ATOM 1583 C C . ASN A 1 194 ? 0.036 -2.469 62.252 1.00 39.47 194 ASN A C 1
ATOM 1585 O O . ASN A 1 194 ? 0.876 -3.178 61.700 1.00 39.47 194 ASN A O 1
ATOM 1589 N N . SER A 1 195 ? 0.354 -1.246 62.678 1.00 38.78 195 SER A N 1
ATOM 1590 C CA . SER A 1 195 ? 1.746 -0.778 62.753 1.00 38.78 195 SER A CA 1
ATOM 1591 C C . SER A 1 195 ? 2.066 -0.191 64.121 1.00 38.78 195 SER A C 1
ATOM 1593 O O . SER A 1 195 ? 2.481 0.954 64.223 1.00 38.78 195 SER A O 1
ATOM 1595 N N . GLU A 1 196 ? 1.835 -0.966 65.171 1.00 40.03 196 GLU A N 1
ATOM 1596 C CA . GLU A 1 196 ? 2.509 -0.823 66.462 1.00 40.03 196 GLU A CA 1
ATOM 1597 C C . GLU A 1 196 ? 2.161 -2.068 67.279 1.00 40.03 196 GLU A C 1
ATOM 1599 O O . GLU A 1 196 ? 1.104 -2.118 67.895 1.00 40.03 196 GLU A O 1
ATOM 1604 N N . PHE A 1 197 ? 2.979 -3.115 67.135 1.00 38.53 197 PHE A N 1
ATOM 1605 C CA . PHE A 1 197 ? 3.507 -4.001 68.184 1.00 38.53 197 PHE A CA 1
ATOM 1606 C C . PHE A 1 197 ? 4.406 -5.068 67.548 1.00 38.53 197 PHE A C 1
ATOM 1608 O O . PHE A 1 197 ? 3.957 -5.741 66.593 1.00 38.53 197 PHE A O 1
#

Foldseek 3Di:
DVQLPDLVSLLVVLVVLLLCLCVVVVQFDDQDADPQFDPVLNVVLRSLCSQQDDDDPVSLVSSLVSLLVSLVSLLVVVLDLVRSLVSSLCSLVVSLVVSLVSCCVRGVVSSVVCVVVRVVSSVVSNVSSSCSSNVVSVVVVVVCVVVVVVVVVVVVVVLPQPQDADPPPRDTDSDDDQADPPPRDGDDDPPPPPPDD

pLDDT: mean 84.88, std 14.82, range [38.53, 96.94]

Sequence (197 aa):
MTLLKNKVVLIIIQFLILSLMIYGFNHSYQITFSITTPIEQQIIIQYLANYVIFDDIDGMIFIGLIWIIISLLPILIFFDIKKAYSTNLSTFFFLNFFFYVFLFNNDKDVFDIHFPTLITNTLLLGFTIVVVSVGLSIVLKYLKKPWEMKKQEKFSQDNGKSLMVCPQCGTEFQSIPMFCYNCNTKLVNGDDANSEF

Secondary structure (DSSP, 8-state):
--GGG-HHHHHHHHHHHHHHHHHHTT--------TTS-HHHHHHHHHHHTTT---SHHHHHHHHHHHHHHHHHHHHHH--HHHHHHHHHHHHHHHHHHHHHHHHHH-HHHHHHHHHHHHHHHHHHHHHHHHHHHHHHHHHHHHHHHHHHHHHHHHHHH-----EEPTTT--EESS--SB-TTT-PBPPPTTSTTS--

Radius of gyration: 30.05 Å; chains: 1; bounding box: 46×33×92 Å